Protein AF-A0A9P6RLN7-F1 (afdb_monomer_lite)

pLDDT: mean 78.45, std 14.4, range [39.34, 96.25]

Secondary structure (DSSP, 8-state):
-------HHHHHHHHHHHH-TTHHHHHHHHHHHHTPPPPPPHHHHHHHHHT----------TTS--HHHHHHHHHHHHHHHHTT-HHHHHHHHHHHHHHHHHHHHHHSPPP---TT-PPPPTTHHHHHHHHHHHHHHHHHHHHHTS--BTTTB-------PPP---------HHHHHHHHHHHHHHHHHHS------------

Foldseek 3Di:
DDPPDDDPVRVVVVVVCVVPVCVVVVVVVVCVVPPDDAAQDPVNVVVCVVPVPDPDDPPDPLVDDPLVVVLVVLVVVLVVCCVPPVPVSVVSVVVNVLSVVLVVVVPDPDDPDDPPDDDDRSCVVVSVVVVVVVVVVVVVVVVVPDQDDPRHDDDDDDPPPPDPPPPDPPDDPVNVVVVVVVVVVVVVVPPDPPPDDDDDDDD

InterPro domains:
  IPR003768 Segregation and condensation protein A [PTHR33969] (58-200)
  IPR021853 Protein of unknown function DUF3460 [PF11943] (4-60)

Sequence (203 aa):
MSRHYQSEITQFIHQLKQQQPALEEAQRRGRMLLWDKSPLNLDERARQQTSRIQQKPYNFNVLDIPMTAVTRQYLEYVEQIRNHNLELAAEYLLMAAMLIEIKARMLLPVKKAAPDAEAEDPRAELVRRLLEYEQMKLTALKLDQLPQLGRDFLRANIYIAPCLAPRWPEVSMEDLRTAWAELMKRAKLVEHHRITRAELSHP

Organism: NCBI:txid64522

Structure (mmCIF, N/CA/C/O backbone):
data_AF-A0A9P6RLN7-F1
#
_entry.id   AF-A0A9P6RLN7-F1
#
loop_
_atom_site.group_PDB
_atom_site.id
_atom_site.type_symbol
_atom_site.label_atom_id
_atom_site.label_alt_id
_atom_site.label_comp_id
_atom_site.label_asym_id
_atom_site.label_entity_id
_atom_site.label_seq_id
_atom_site.pdbx_PDB_ins_code
_atom_site.Cartn_x
_atom_site.Cartn_y
_atom_site.Cartn_z
_atom_site.occupancy
_atom_site.B_iso_or_equiv
_atom_site.auth_seq_id
_atom_site.auth_comp_id
_atom_site.auth_asym_id
_atom_site.auth_atom_id
_atom_site.pdbx_PDB_model_num
ATOM 1 N N . MET A 1 1 ? 38.067 28.499 -20.944 1.00 39.34 1 MET A N 1
ATOM 2 C CA . MET A 1 1 ? 38.356 27.137 -20.439 1.00 39.34 1 MET A CA 1
ATOM 3 C C . MET A 1 1 ? 37.358 26.826 -19.331 1.00 39.34 1 MET A C 1
ATOM 5 O O . MET A 1 1 ? 37.498 27.368 -18.244 1.00 39.34 1 MET A O 1
ATOM 9 N N . SER A 1 2 ? 36.301 26.061 -19.621 1.00 42.25 2 SER A N 1
ATOM 10 C CA . SER A 1 2 ? 35.290 25.703 -18.615 1.00 42.25 2 SER A CA 1
ATOM 11 C C . SER A 1 2 ? 35.798 24.507 -17.813 1.00 42.25 2 SER A C 1
ATOM 13 O O . SER A 1 2 ? 36.108 23.469 -18.396 1.00 42.25 2 SER A O 1
ATOM 15 N N . ARG A 1 3 ? 35.962 24.661 -16.496 1.00 56.81 3 ARG A N 1
ATOM 16 C CA . ARG A 1 3 ? 36.351 23.551 -15.621 1.00 56.81 3 ARG A CA 1
ATOM 17 C C . ARG A 1 3 ? 35.138 22.639 -15.474 1.00 56.81 3 ARG A C 1
ATOM 19 O O . ARG A 1 3 ? 34.120 23.059 -14.934 1.00 56.81 3 ARG A O 1
ATOM 26 N N . HIS A 1 4 ? 35.241 21.411 -15.969 1.00 70.88 4 HIS A N 1
ATOM 27 C CA . HIS A 1 4 ? 34.245 20.378 -15.715 1.00 70.88 4 HIS A CA 1
ATOM 28 C C . HIS A 1 4 ? 34.161 20.140 -14.202 1.00 70.88 4 HIS A C 1
ATOM 30 O O . HIS A 1 4 ? 35.083 19.590 -13.606 1.00 70.88 4 HIS A O 1
ATOM 36 N N . TYR A 1 5 ? 33.082 20.604 -13.572 1.00 80.75 5 TYR A N 1
ATOM 37 C CA . TYR A 1 5 ? 32.808 20.306 -12.172 1.00 80.75 5 TYR A CA 1
ATOM 38 C C . TYR A 1 5 ? 32.412 18.830 -12.050 1.00 80.75 5 TYR A C 1
ATOM 40 O O . TYR A 1 5 ? 31.443 18.390 -12.669 1.00 80.75 5 TYR A O 1
ATOM 48 N N . GLN A 1 6 ? 33.160 18.071 -11.251 1.00 77.75 6 GLN A N 1
ATOM 49 C CA . GLN A 1 6 ? 32.760 16.751 -10.767 1.00 77.75 6 GLN A CA 1
ATOM 50 C C . GLN A 1 6 ? 32.538 16.844 -9.262 1.00 77.75 6 GLN A C 1
ATOM 52 O O . GLN A 1 6 ? 33.387 17.376 -8.549 1.00 77.75 6 GLN A O 1
ATOM 57 N N . SER A 1 7 ? 31.406 16.322 -8.786 1.00 88.31 7 SER A N 1
ATOM 58 C CA . SER A 1 7 ? 31.124 16.253 -7.353 1.00 88.31 7 SER A CA 1
ATOM 59 C C . SER A 1 7 ? 32.072 15.280 -6.649 1.00 88.31 7 SER A C 1
ATOM 61 O O . SER A 1 7 ? 32.520 14.295 -7.243 1.00 88.31 7 SER A O 1
ATOM 63 N N . GLU A 1 8 ? 32.322 15.518 -5.362 1.00 86.06 8 GLU A N 1
ATOM 64 C CA . GLU A 1 8 ? 33.151 14.649 -4.513 1.00 86.06 8 GLU A CA 1
ATOM 65 C C . GLU A 1 8 ? 32.638 13.203 -4.494 1.00 86.06 8 GLU A C 1
ATOM 67 O O . GLU A 1 8 ? 33.420 12.262 -4.573 1.00 86.06 8 GLU A O 1
ATOM 72 N N . ILE A 1 9 ? 31.314 13.014 -4.517 1.00 80.12 9 ILE A N 1
ATOM 73 C CA . ILE A 1 9 ? 30.674 11.691 -4.617 1.00 80.12 9 ILE A CA 1
ATOM 74 C C . ILE A 1 9 ? 31.072 10.984 -5.919 1.00 80.12 9 ILE A C 1
ATOM 76 O O . ILE A 1 9 ? 31.358 9.789 -5.925 1.00 80.12 9 ILE A O 1
ATOM 80 N N . THR A 1 10 ? 31.110 11.715 -7.034 1.00 84.38 10 THR A N 1
ATOM 81 C CA . THR A 1 10 ? 31.476 11.146 -8.338 1.00 84.38 10 THR A CA 1
ATOM 82 C C . THR A 1 10 ? 32.946 10.731 -8.347 1.00 84.38 10 THR A C 1
ATOM 84 O 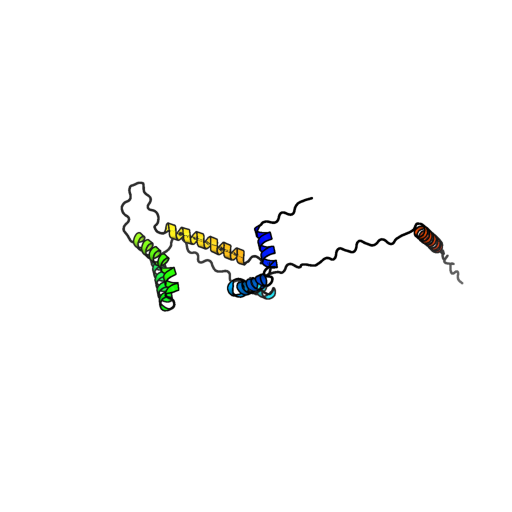O . THR A 1 10 ? 33.272 9.635 -8.800 1.00 84.38 10 THR A O 1
ATOM 87 N N . GLN A 1 11 ? 33.830 11.567 -7.792 1.00 87.19 11 GLN A N 1
ATOM 88 C CA . GLN A 1 11 ? 35.258 11.259 -7.661 1.00 87.19 11 GLN A CA 1
ATOM 89 C C . GLN A 1 11 ? 35.495 10.055 -6.742 1.00 87.19 11 GLN A C 1
ATOM 91 O O . GLN A 1 11 ? 36.243 9.149 -7.107 1.00 87.19 11 GLN A O 1
ATOM 96 N N . PHE A 1 12 ? 34.790 9.995 -5.611 1.00 91.12 12 PHE A N 1
ATOM 97 C CA . PHE A 1 12 ? 34.822 8.865 -4.688 1.00 91.12 12 PHE A CA 1
ATOM 98 C C . PHE A 1 12 ? 34.404 7.560 -5.373 1.00 91.12 12 PHE A C 1
ATOM 100 O O . PHE A 1 12 ? 35.119 6.567 -5.284 1.00 91.12 12 PHE A O 1
ATOM 107 N N . ILE A 1 13 ? 33.296 7.556 -6.125 1.00 84.06 13 ILE A N 1
ATOM 108 C CA . ILE A 1 13 ? 32.853 6.367 -6.869 1.00 84.06 13 ILE A CA 1
ATOM 109 C C . ILE A 1 13 ? 33.893 5.950 -7.917 1.00 84.06 13 ILE A C 1
ATOM 111 O O . ILE A 1 13 ? 34.146 4.757 -8.080 1.00 84.06 13 ILE A O 1
ATOM 115 N N . HIS A 1 14 ? 34.515 6.897 -8.624 1.00 86.69 14 HIS A N 1
ATOM 116 C CA . HIS A 1 14 ? 35.574 6.577 -9.584 1.00 86.69 14 HIS A CA 1
ATOM 117 C C . HIS A 1 14 ? 36.802 5.955 -8.910 1.00 86.69 14 HIS A C 1
ATOM 119 O O . HIS A 1 14 ? 37.307 4.943 -9.398 1.00 86.69 14 HIS A O 1
ATOM 125 N N . GLN A 1 15 ? 37.242 6.507 -7.778 1.00 91.06 15 GLN A N 1
ATOM 126 C CA . GLN A 1 15 ? 38.352 5.965 -6.995 1.00 91.06 15 GLN A CA 1
ATOM 127 C C . GLN A 1 15 ? 38.027 4.567 -6.448 1.00 91.06 15 GLN A C 1
ATOM 129 O O . GLN A 1 15 ? 38.841 3.651 -6.559 1.00 91.06 15 GLN A O 1
ATOM 134 N N . LEU A 1 16 ? 36.811 4.374 -5.932 1.00 88.50 16 LEU A N 1
ATOM 135 C CA . LEU A 1 16 ? 36.328 3.088 -5.431 1.00 88.50 16 LEU A CA 1
ATOM 136 C C . LEU A 1 16 ? 36.325 2.020 -6.538 1.00 88.50 16 LEU A C 1
ATOM 138 O O . LEU A 1 16 ? 36.763 0.895 -6.318 1.00 88.50 16 LEU A O 1
ATOM 142 N N . LYS A 1 17 ? 35.896 2.383 -7.755 1.00 83.12 17 LYS A N 1
ATOM 143 C CA . LYS A 1 17 ? 35.921 1.493 -8.928 1.00 83.12 17 LYS A CA 1
ATOM 144 C C . LYS A 1 17 ? 37.337 1.150 -9.394 1.00 83.12 17 LYS A C 1
ATOM 146 O O . LYS A 1 17 ? 37.552 0.041 -9.870 1.00 83.12 17 LYS A O 1
ATOM 151 N N . GLN A 1 18 ? 38.299 2.066 -9.252 1.00 88.88 18 GLN A N 1
ATOM 152 C CA . GLN A 1 18 ? 39.711 1.776 -9.537 1.00 88.88 18 GLN A CA 1
ATOM 153 C C . GLN A 1 18 ? 40.308 0.791 -8.527 1.00 88.88 18 GLN A C 1
ATOM 155 O O . GLN A 1 18 ? 41.075 -0.086 -8.911 1.00 88.88 18 GLN A O 1
ATOM 160 N N . GLN A 1 19 ? 39.945 0.917 -7.248 1.00 91.00 19 GLN A N 1
ATOM 161 C CA . GLN A 1 19 ? 40.413 0.020 -6.189 1.00 91.00 19 GLN A CA 1
ATOM 162 C C . GLN A 1 19 ? 39.720 -1.351 -6.222 1.00 91.00 19 GLN A C 1
ATOM 164 O O . GLN A 1 19 ? 40.340 -2.358 -5.887 1.00 91.00 19 GLN A O 1
ATOM 169 N N . GLN A 1 20 ? 38.448 -1.405 -6.629 1.00 89.00 20 GLN A N 1
ATOM 170 C CA . GLN A 1 20 ? 37.657 -2.634 -6.707 1.00 89.00 20 GLN A CA 1
ATOM 171 C C . GLN A 1 20 ? 36.952 -2.761 -8.067 1.00 89.00 20 GLN A C 1
ATOM 173 O O . GLN A 1 20 ? 35.758 -2.472 -8.182 1.00 89.00 20 GLN A O 1
ATOM 178 N N . PRO A 1 21 ? 37.648 -3.261 -9.103 1.00 84.00 21 PRO A N 1
ATOM 179 C CA . PRO A 1 21 ? 37.060 -3.409 -10.435 1.00 84.00 21 PRO A CA 1
ATOM 180 C C . PRO A 1 21 ? 35.897 -4.418 -10.472 1.00 84.00 21 PRO A C 1
ATOM 182 O O . PRO A 1 21 ? 34.972 -4.263 -11.264 1.00 84.00 21 PRO A O 1
ATOM 185 N N . ALA A 1 22 ? 35.885 -5.411 -9.572 1.00 89.00 22 ALA A N 1
ATOM 186 C CA . ALA A 1 22 ? 34.815 -6.411 -9.464 1.00 89.00 22 ALA A CA 1
ATOM 187 C C . ALA A 1 22 ? 33.560 -5.919 -8.707 1.00 89.00 22 ALA A C 1
ATOM 189 O O . ALA A 1 22 ? 32.549 -6.623 -8.661 1.00 89.00 22 ALA A O 1
ATOM 190 N N . LEU A 1 23 ? 33.596 -4.720 -8.109 1.00 86.06 23 LEU A N 1
ATOM 191 C CA . LEU A 1 23 ? 32.500 -4.194 -7.290 1.00 86.06 23 LEU A CA 1
ATOM 192 C C . LEU A 1 23 ? 31.210 -4.018 -8.096 1.00 86.06 23 LEU A C 1
ATOM 194 O O . LEU A 1 23 ? 30.132 -4.353 -7.614 1.00 86.06 23 LEU A O 1
ATOM 198 N N . GLU A 1 24 ? 31.306 -3.526 -9.333 1.00 81.00 24 GLU A N 1
ATOM 199 C CA . GLU A 1 24 ? 30.132 -3.352 -10.192 1.00 81.00 24 GLU A CA 1
ATOM 200 C C . GLU A 1 24 ? 29.467 -4.676 -10.555 1.00 81.00 24 GLU A C 1
ATOM 202 O O . GLU A 1 24 ? 28.243 -4.736 -10.656 1.00 81.00 24 GLU A O 1
ATOM 207 N N . GLU A 1 25 ? 30.253 -5.729 -10.778 1.00 81.62 25 GLU A N 1
ATOM 208 C CA . GLU A 1 25 ? 29.718 -7.054 -11.084 1.00 81.62 25 GLU A CA 1
ATOM 209 C C . GLU A 1 25 ? 29.040 -7.662 -9.860 1.00 81.62 25 GLU A C 1
ATOM 211 O O . GLU A 1 25 ? 27.946 -8.209 -9.980 1.00 81.62 25 GLU A O 1
ATOM 216 N N . ALA A 1 26 ? 29.638 -7.513 -8.674 1.00 82.75 26 ALA A N 1
ATOM 217 C CA . ALA A 1 26 ? 29.032 -7.942 -7.417 1.00 82.75 26 ALA A CA 1
ATOM 218 C C . ALA A 1 26 ? 27.733 -7.172 -7.120 1.00 82.75 26 ALA A C 1
ATOM 220 O O . ALA A 1 26 ? 26.721 -7.778 -6.768 1.00 82.75 26 ALA A O 1
ATOM 221 N N . GLN A 1 27 ? 27.724 -5.853 -7.341 1.00 78.19 27 GLN A N 1
ATOM 222 C CA . GLN A 1 27 ? 26.530 -5.017 -7.200 1.00 78.19 27 GLN A CA 1
ATOM 223 C C . GLN A 1 27 ? 25.453 -5.388 -8.222 1.00 78.19 27 GLN A C 1
ATOM 225 O O . GLN A 1 27 ? 24.286 -5.492 -7.854 1.00 78.19 27 GLN A O 1
ATOM 230 N N . ARG A 1 28 ? 25.823 -5.634 -9.486 1.00 75.31 28 ARG A N 1
ATOM 231 C CA . ARG A 1 28 ? 24.889 -6.105 -10.519 1.00 75.31 28 ARG A CA 1
ATOM 232 C C . ARG A 1 28 ? 24.311 -7.472 -10.175 1.00 75.31 28 ARG A C 1
ATOM 234 O O . ARG A 1 28 ? 23.101 -7.627 -10.245 1.00 75.31 28 ARG A O 1
ATOM 241 N N . ARG A 1 29 ? 25.129 -8.438 -9.743 1.00 78.69 29 ARG A N 1
ATOM 242 C CA . ARG A 1 29 ? 24.644 -9.761 -9.309 1.00 78.69 29 ARG A CA 1
ATOM 243 C C . ARG A 1 29 ? 23.695 -9.653 -8.117 1.00 78.69 29 ARG A C 1
ATOM 245 O O . ARG A 1 29 ? 22.629 -10.254 -8.147 1.00 78.69 29 ARG A O 1
ATOM 252 N N . GLY A 1 30 ? 24.046 -8.860 -7.103 1.00 79.00 30 GLY A N 1
ATOM 253 C CA . GLY A 1 30 ? 23.192 -8.649 -5.930 1.00 79.00 30 GLY A CA 1
ATOM 254 C C . GLY A 1 30 ? 21.866 -7.970 -6.278 1.00 79.00 30 GLY A C 1
ATOM 255 O O . GLY A 1 30 ? 20.808 -8.403 -5.827 1.00 79.00 30 GLY A O 1
ATOM 256 N N . ARG A 1 31 ? 21.901 -6.948 -7.141 1.00 79.00 31 ARG A N 1
ATOM 257 C CA . ARG A 1 31 ? 20.689 -6.288 -7.640 1.00 79.00 31 ARG A CA 1
ATOM 258 C C . ARG A 1 31 ? 19.830 -7.220 -8.489 1.00 79.00 31 ARG A C 1
ATOM 260 O O . ARG A 1 31 ? 18.620 -7.219 -8.316 1.00 79.00 31 ARG A O 1
ATOM 267 N N . MET A 1 32 ? 20.428 -8.059 -9.327 1.00 75.44 32 MET A N 1
ATOM 268 C CA . MET A 1 32 ? 19.711 -9.014 -10.177 1.00 75.44 32 MET A CA 1
ATOM 269 C C . MET A 1 32 ? 18.955 -10.094 -9.390 1.00 75.44 32 MET A C 1
ATOM 271 O O . MET A 1 32 ? 17.973 -10.629 -9.890 1.00 75.44 32 MET A O 1
ATOM 275 N N . LEU A 1 33 ? 19.373 -10.393 -8.156 1.00 74.44 33 LEU A N 1
ATOM 276 C CA . LEU A 1 33 ? 18.698 -11.365 -7.290 1.00 74.44 33 LEU A CA 1
ATOM 277 C C . LEU A 1 33 ? 17.397 -10.844 -6.656 1.00 74.44 33 LEU A C 1
ATOM 279 O O . LEU A 1 33 ? 16.490 -11.636 -6.420 1.00 74.44 33 LEU A O 1
ATOM 283 N N . LEU A 1 34 ? 17.312 -9.546 -6.340 1.00 59.56 34 LEU A N 1
ATOM 284 C CA . LEU A 1 34 ? 16.232 -8.994 -5.501 1.00 59.56 34 LEU A CA 1
ATOM 285 C C . LEU A 1 34 ? 15.540 -7.747 -6.078 1.00 59.56 34 LEU A C 1
ATOM 287 O O . LEU A 1 34 ? 14.413 -7.454 -5.691 1.00 59.56 34 LEU A O 1
ATOM 291 N N . TRP A 1 35 ? 16.193 -6.999 -6.970 1.00 58.00 35 TRP A N 1
ATOM 292 C CA . TRP A 1 35 ? 15.796 -5.630 -7.331 1.00 58.00 35 TRP A CA 1
ATOM 293 C C . TRP A 1 35 ? 15.646 -5.385 -8.836 1.00 58.00 35 TRP A C 1
ATOM 295 O O . TRP A 1 35 ? 14.760 -4.632 -9.239 1.00 58.00 35 TRP A O 1
ATOM 305 N N . ASP A 1 36 ? 16.474 -6.000 -9.681 1.00 68.38 36 ASP A N 1
ATOM 306 C CA . ASP A 1 36 ? 16.363 -5.839 -11.129 1.00 68.38 36 ASP A CA 1
ATOM 307 C C . ASP A 1 36 ? 15.364 -6.862 -11.690 1.00 68.38 36 ASP A C 1
ATOM 309 O O . ASP A 1 36 ? 15.541 -8.074 -11.576 1.00 68.38 36 ASP A O 1
ATOM 313 N N . LYS A 1 37 ? 14.299 -6.366 -12.324 1.00 63.62 37 LYS A N 1
ATOM 314 C CA . LYS A 1 37 ? 13.374 -7.201 -13.099 1.00 63.62 37 LYS A CA 1
ATOM 315 C C . LYS A 1 37 ? 14.089 -7.662 -14.373 1.00 63.62 37 LYS A C 1
ATOM 317 O O . LYS A 1 37 ? 14.758 -6.851 -15.016 1.00 63.62 37 LYS A O 1
ATOM 322 N N . SER A 1 38 ? 13.945 -8.935 -14.749 1.00 63.19 38 SER A N 1
ATOM 323 C CA . SER A 1 38 ? 14.510 -9.458 -16.000 1.00 63.19 38 SER A CA 1
ATOM 324 C C . SER A 1 38 ? 14.078 -8.591 -17.194 1.00 63.19 38 SER A C 1
ATOM 326 O O . SER A 1 38 ? 12.930 -8.135 -17.217 1.00 63.19 38 SER A O 1
ATOM 328 N N . PRO A 1 39 ? 14.976 -8.323 -18.160 1.00 62.59 39 PRO A N 1
ATOM 329 C CA . PRO A 1 39 ? 14.651 -7.489 -19.308 1.00 62.59 39 PRO A CA 1
ATOM 330 C C . PRO A 1 39 ? 13.487 -8.111 -20.081 1.00 62.59 39 PRO A C 1
ATOM 332 O O . PRO A 1 39 ? 13.528 -9.286 -20.440 1.00 62.59 39 PRO A O 1
ATOM 335 N N . LEU A 1 40 ? 12.442 -7.318 -20.301 1.00 60.50 40 LEU A N 1
ATOM 336 C CA . LEU A 1 40 ? 11.254 -7.734 -21.036 1.00 60.50 40 LEU A CA 1
ATOM 337 C C . LEU A 1 40 ? 11.568 -7.725 -22.530 1.00 60.50 40 LEU A C 1
ATOM 339 O O . LEU A 1 40 ? 11.978 -6.695 -23.071 1.00 60.50 40 LEU A O 1
ATOM 343 N N . ASN A 1 41 ? 11.352 -8.851 -23.213 1.00 68.81 41 ASN A N 1
ATOM 344 C CA . ASN A 1 41 ? 11.429 -8.871 -24.673 1.00 68.81 41 ASN A CA 1
ATOM 345 C C . ASN A 1 41 ? 10.375 -7.916 -25.263 1.00 68.81 41 ASN A C 1
ATOM 347 O O . ASN A 1 41 ? 9.282 -7.778 -24.704 1.00 68.81 41 ASN A O 1
ATOM 351 N N . LEU A 1 42 ? 10.664 -7.274 -26.405 1.00 64.81 42 LEU A N 1
ATOM 352 C CA . LEU A 1 42 ? 9.709 -6.349 -27.045 1.00 64.81 42 LEU A CA 1
ATOM 353 C C . LEU A 1 42 ? 8.343 -7.026 -27.283 1.00 64.81 42 LEU A C 1
ATOM 355 O O . LEU A 1 42 ? 7.301 -6.417 -27.034 1.00 64.81 42 LEU A O 1
ATOM 359 N N . ASP A 1 43 ? 8.359 -8.305 -27.667 1.00 69.31 43 ASP A N 1
ATOM 360 C CA . ASP A 1 43 ? 7.160 -9.124 -27.875 1.00 69.31 43 ASP A CA 1
ATOM 361 C C . ASP A 1 43 ? 6.398 -9.421 -26.573 1.00 69.31 43 ASP A C 1
ATOM 363 O O . ASP A 1 43 ? 5.166 -9.415 -26.544 1.00 69.31 43 ASP A O 1
ATOM 367 N N . GLU A 1 44 ? 7.107 -9.656 -25.466 1.00 67.25 44 GLU A N 1
ATOM 368 C CA . GLU A 1 44 ? 6.497 -9.892 -24.152 1.00 67.25 44 GLU A CA 1
ATOM 369 C C . GLU A 1 44 ? 5.851 -8.622 -23.605 1.00 67.25 44 GLU A C 1
ATOM 371 O O . GLU A 1 44 ? 4.757 -8.673 -23.042 1.00 67.25 44 GLU A O 1
ATOM 376 N N . ARG A 1 45 ? 6.480 -7.464 -23.834 1.00 66.25 45 ARG A N 1
ATOM 377 C CA . ARG A 1 45 ? 5.924 -6.161 -23.467 1.00 66.25 45 ARG A CA 1
ATOM 378 C C . ARG A 1 45 ? 4.627 -5.873 -24.216 1.00 66.25 45 ARG A C 1
ATOM 380 O O . ARG A 1 45 ? 3.664 -5.424 -23.594 1.00 66.25 45 ARG A O 1
ATOM 387 N N . ALA A 1 46 ? 4.586 -6.161 -25.519 1.00 66.94 46 ALA A N 1
ATOM 388 C CA . ALA A 1 46 ? 3.367 -6.033 -26.311 1.00 66.94 46 ALA A CA 1
ATOM 389 C C . ALA A 1 46 ? 2.259 -6.920 -25.726 1.00 66.94 46 ALA A C 1
ATOM 391 O O . ALA A 1 46 ? 1.185 -6.423 -25.400 1.00 66.94 46 ALA A O 1
ATOM 392 N N . ARG A 1 47 ? 2.555 -8.199 -25.454 1.00 68.69 47 ARG A N 1
ATOM 393 C CA . ARG A 1 47 ? 1.606 -9.136 -24.829 1.00 68.69 47 ARG A CA 1
ATOM 394 C C . ARG A 1 47 ? 1.122 -8.668 -23.458 1.00 68.69 47 ARG A C 1
ATOM 396 O O . ARG A 1 47 ? -0.067 -8.794 -23.179 1.00 68.69 47 ARG A O 1
ATOM 403 N N . GLN A 1 48 ? 1.993 -8.112 -22.617 1.00 67.00 48 GLN A N 1
ATOM 404 C CA . GLN A 1 48 ? 1.616 -7.569 -21.307 1.00 67.00 48 GLN A CA 1
ATOM 405 C C . GLN A 1 48 ? 0.739 -6.322 -21.418 1.00 67.00 48 GLN A C 1
ATOM 407 O O . GLN A 1 48 ? -0.217 -6.186 -20.658 1.00 67.00 48 GLN A O 1
ATOM 412 N N . GLN A 1 49 ? 1.028 -5.427 -22.367 1.00 65.62 49 GLN A N 1
ATOM 413 C CA . GLN A 1 49 ? 0.188 -4.260 -22.635 1.00 65.62 49 GLN A CA 1
ATOM 414 C C . GLN A 1 49 ? -1.190 -4.674 -23.158 1.00 65.62 49 GLN A C 1
ATOM 416 O O . GLN A 1 49 ? -2.195 -4.150 -22.682 1.00 65.62 49 GLN A O 1
ATOM 421 N N . THR A 1 50 ? -1.251 -5.643 -24.076 1.00 62.75 50 THR A N 1
ATOM 422 C CA . THR A 1 50 ? -2.512 -6.156 -24.632 1.00 62.75 50 THR A CA 1
ATOM 423 C C . THR A 1 50 ? -3.307 -6.974 -23.611 1.00 62.75 50 THR A C 1
ATOM 425 O O . THR A 1 50 ? -4.531 -6.906 -23.594 1.00 62.75 50 THR A O 1
ATOM 428 N N . SER A 1 51 ? -2.630 -7.704 -22.720 1.00 65.56 51 SER A N 1
ATOM 429 C CA . SER A 1 51 ? -3.259 -8.522 -21.667 1.00 65.56 51 SER A CA 1
ATOM 430 C C . SER A 1 51 ? -3.563 -7.735 -20.394 1.00 65.56 51 SER A C 1
ATOM 432 O O . SER A 1 51 ? -3.958 -8.318 -19.383 1.00 65.56 51 SER A O 1
ATOM 434 N N . ARG A 1 52 ? -3.349 -6.414 -20.395 1.00 65.19 52 ARG A N 1
ATOM 435 C CA . ARG A 1 52 ? -3.551 -5.591 -19.210 1.00 65.19 52 ARG A CA 1
ATOM 436 C C . ARG A 1 52 ? -5.041 -5.472 -18.916 1.00 65.19 52 ARG A C 1
ATOM 438 O O . ARG A 1 52 ? -5.734 -4.617 -19.459 1.00 65.19 52 ARG A O 1
ATOM 445 N N . ILE A 1 53 ? -5.526 -6.333 -18.028 1.00 61.00 53 ILE A N 1
ATOM 446 C CA . ILE A 1 53 ? -6.901 -6.282 -17.540 1.00 61.00 53 ILE A CA 1
ATOM 447 C C . ILE A 1 53 ? -7.092 -4.941 -16.834 1.00 61.00 53 ILE A C 1
ATOM 449 O O . ILE A 1 53 ? -6.380 -4.606 -15.883 1.00 61.00 53 ILE A O 1
ATOM 453 N N . GLN A 1 54 ? -8.057 -4.163 -17.318 1.00 58.88 54 GLN A N 1
ATOM 454 C CA . GLN A 1 54 ? -8.484 -2.938 -16.666 1.00 58.88 54 GLN A CA 1
ATOM 455 C C . GLN A 1 54 ? -9.082 -3.341 -15.316 1.00 58.88 54 GLN A C 1
ATOM 457 O O . GLN A 1 54 ? -10.134 -3.981 -15.262 1.00 58.88 54 GLN A O 1
ATOM 462 N N . GLN A 1 55 ? -8.369 -3.054 -14.224 1.00 58.31 55 GLN A N 1
ATOM 463 C CA . GLN A 1 55 ? -8.893 -3.311 -12.887 1.00 58.31 55 GLN A CA 1
ATOM 464 C C . GLN A 1 55 ? -10.175 -2.495 -12.748 1.00 58.31 55 GLN A C 1
ATOM 466 O O . GLN A 1 55 ? -10.130 -1.266 -12.799 1.00 58.31 55 GLN A O 1
ATOM 471 N N . LYS A 1 56 ? -11.321 -3.177 -12.639 1.00 46.97 56 LYS A N 1
ATOM 472 C CA . LYS A 1 56 ? -12.587 -2.509 -12.343 1.00 46.97 56 LYS A CA 1
ATOM 473 C C . LYS A 1 56 ? -12.403 -1.789 -11.006 1.00 46.97 56 LYS A C 1
ATOM 475 O O . LYS A 1 56 ? -12.115 -2.472 -10.020 1.00 46.97 56 LYS A O 1
ATOM 480 N N . PRO A 1 57 ? -12.527 -0.453 -10.957 1.00 52.00 57 PRO A N 1
ATOM 481 C CA . PRO A 1 57 ? -12.499 0.239 -9.685 1.00 52.00 57 PRO A CA 1
ATOM 482 C C . PRO A 1 57 ? -13.678 -0.281 -8.865 1.00 52.00 57 PRO A C 1
ATOM 484 O O . PRO A 1 57 ? -14.823 -0.277 -9.322 1.00 52.00 57 PRO A O 1
ATOM 487 N N . TYR A 1 58 ? -13.397 -0.782 -7.667 1.00 53.31 58 TYR A N 1
ATOM 488 C CA . TYR A 1 58 ? -14.449 -0.937 -6.679 1.00 53.31 58 TYR A CA 1
ATOM 489 C C . TYR A 1 58 ? -14.852 0.481 -6.279 1.00 53.31 58 TYR A C 1
ATOM 491 O O . TYR A 1 58 ? -14.045 1.202 -5.700 1.00 53.31 58 TYR A O 1
ATOM 499 N N . ASN A 1 59 ? -16.071 0.894 -6.635 1.00 47.47 59 ASN A N 1
ATOM 500 C CA . ASN A 1 59 ? -16.653 2.164 -6.202 1.00 47.47 59 ASN A CA 1
ATOM 501 C C . ASN A 1 59 ? -16.938 2.084 -4.697 1.00 47.47 59 ASN A C 1
ATOM 503 O O . ASN A 1 59 ? -18.068 1.862 -4.271 1.00 47.47 59 ASN A O 1
ATOM 507 N N . PHE A 1 60 ? -15.888 2.184 -3.893 1.00 58.28 60 PHE A N 1
ATOM 508 C CA . PHE A 1 60 ? -15.971 2.256 -2.449 1.00 58.28 60 PHE A CA 1
ATOM 509 C C . PHE A 1 60 ? -15.938 3.731 -2.065 1.00 58.28 60 PHE A C 1
ATOM 511 O O . PHE A 1 60 ? -14.949 4.418 -2.315 1.00 58.28 60 PHE A O 1
ATOM 518 N N . ASN A 1 61 ? -17.030 4.241 -1.497 1.00 68.69 61 ASN A N 1
ATOM 519 C CA . ASN A 1 61 ? -17.005 5.579 -0.929 1.00 68.69 61 ASN A CA 1
ATOM 520 C C . ASN A 1 61 ? -16.192 5.520 0.369 1.00 68.69 61 ASN A C 1
ATOM 522 O O . ASN A 1 61 ? -16.678 5.022 1.380 1.00 68.69 61 ASN A O 1
ATOM 526 N N . VAL A 1 62 ? -14.958 6.026 0.342 1.00 69.31 62 VAL A N 1
ATOM 527 C CA . VAL A 1 62 ? -14.070 6.043 1.519 1.00 69.31 62 VAL A CA 1
ATOM 528 C C . VAL A 1 62 ? -14.678 6.870 2.668 1.00 69.31 62 VAL A C 1
ATOM 530 O O . VAL A 1 62 ? -14.296 6.685 3.815 1.00 69.31 62 VAL A O 1
ATOM 533 N N . LEU A 1 63 ? -15.674 7.726 2.406 1.00 69.00 63 LEU A N 1
ATOM 534 C CA . LEU A 1 63 ? -16.412 8.466 3.441 1.00 69.00 63 LEU A CA 1
ATOM 535 C C . LEU A 1 63 ? -17.478 7.615 4.161 1.00 69.00 63 LEU A C 1
ATOM 537 O O . LEU A 1 63 ? -17.949 7.996 5.233 1.00 69.00 63 LEU A O 1
ATOM 541 N N . ASP A 1 64 ? -17.846 6.456 3.606 1.00 81.69 64 ASP A N 1
ATOM 542 C CA . ASP A 1 64 ? -18.874 5.566 4.153 1.00 81.69 64 ASP A CA 1
ATOM 543 C C . ASP A 1 64 ? -18.346 4.140 4.355 1.00 81.69 64 ASP A C 1
ATOM 545 O O . ASP A 1 64 ? -18.806 3.159 3.770 1.00 81.69 64 ASP A O 1
ATOM 549 N N . ILE A 1 65 ? -17.304 4.030 5.181 1.00 84.19 65 ILE A N 1
ATOM 550 C CA . ILE A 1 65 ? -16.689 2.744 5.518 1.00 84.19 65 ILE A CA 1
ATOM 551 C C . ILE A 1 65 ? -17.581 2.005 6.530 1.00 84.19 65 ILE A C 1
ATOM 553 O O . ILE A 1 65 ? -17.743 2.504 7.654 1.00 84.19 65 ILE A O 1
ATOM 557 N N . PRO A 1 66 ? -18.094 0.795 6.215 1.00 90.19 66 PRO A N 1
ATOM 558 C CA . PRO A 1 66 ? -18.826 -0.027 7.170 1.00 90.19 66 PRO A CA 1
ATOM 559 C C . PRO A 1 66 ? -17.844 -0.666 8.160 1.00 90.19 66 PRO A C 1
ATOM 561 O O . PRO A 1 66 ? -17.461 -1.832 8.027 1.00 90.19 66 PRO A O 1
ATOM 564 N N . MET A 1 67 ? -17.433 0.100 9.175 1.00 90.19 67 MET A N 1
ATOM 565 C CA . MET A 1 67 ? -16.375 -0.289 10.118 1.00 90.19 67 MET A CA 1
ATOM 566 C C . MET A 1 67 ? -16.627 -1.645 10.775 1.00 90.19 67 MET A C 1
ATOM 568 O O . MET A 1 67 ? -15.718 -2.457 10.882 1.00 90.19 67 MET A O 1
ATOM 572 N N . THR A 1 68 ? -17.871 -1.966 11.133 1.00 92.38 68 THR A N 1
ATOM 573 C CA . THR A 1 68 ? -18.207 -3.279 11.704 1.00 92.38 68 THR A CA 1
ATOM 574 C C . THR A 1 68 ? -17.846 -4.442 10.777 1.00 92.38 68 THR A C 1
ATOM 576 O O . THR A 1 68 ? -17.322 -5.453 11.250 1.00 92.38 68 THR A O 1
ATOM 579 N N . ALA A 1 69 ? -18.113 -4.308 9.475 1.00 92.00 69 ALA A N 1
ATOM 580 C CA . ALA A 1 69 ? -17.823 -5.343 8.488 1.00 92.00 69 ALA A CA 1
ATOM 581 C C . ALA A 1 69 ? -16.324 -5.413 8.172 1.00 92.00 69 ALA A C 1
ATOM 583 O O . ALA A 1 69 ? -15.759 -6.507 8.172 1.00 92.00 69 ALA A O 1
ATOM 584 N N . VAL A 1 70 ? -15.683 -4.257 7.973 1.00 91.88 70 VAL A N 1
ATOM 585 C CA . VAL A 1 70 ? -14.252 -4.159 7.645 1.00 91.88 70 VAL A CA 1
ATOM 586 C C . VAL A 1 70 ? -13.386 -4.660 8.796 1.00 91.88 70 VAL A C 1
ATOM 588 O O . VAL A 1 70 ? -12.516 -5.496 8.574 1.00 91.88 70 VAL A O 1
ATOM 591 N N . THR A 1 71 ? -13.655 -4.238 10.037 1.00 94.56 71 THR A N 1
ATOM 592 C CA . THR A 1 71 ? -12.910 -4.712 11.213 1.00 94.56 71 THR A CA 1
ATOM 593 C C . THR A 1 71 ? -13.032 -6.227 11.365 1.00 94.56 71 THR A C 1
ATOM 595 O O . THR A 1 71 ? -12.045 -6.888 11.669 1.00 94.56 71 THR A O 1
ATOM 598 N N . ARG A 1 72 ? -14.215 -6.807 11.112 1.00 95.12 72 ARG A N 1
ATOM 599 C CA . ARG A 1 72 ? -14.398 -8.265 11.162 1.00 95.12 72 ARG A CA 1
ATOM 600 C C . ARG A 1 72 ? -13.571 -8.983 10.092 1.00 95.12 72 ARG A C 1
ATOM 602 O O . ARG A 1 72 ? -12.820 -9.885 10.441 1.00 95.12 72 ARG A O 1
ATOM 609 N N . GLN A 1 73 ? -13.674 -8.563 8.829 1.00 94.50 73 GLN A N 1
ATOM 610 C CA . GLN A 1 73 ? -12.898 -9.160 7.732 1.00 94.50 73 GLN A CA 1
ATOM 611 C C . GLN A 1 73 ? -11.390 -9.045 7.972 1.00 94.50 73 GLN A C 1
ATOM 613 O O . GLN A 1 73 ? -10.648 -9.990 7.723 1.00 94.50 73 GLN A O 1
ATOM 618 N N . TYR A 1 74 ? -10.939 -7.901 8.490 1.00 95.44 74 TYR A N 1
ATOM 619 C CA . TYR A 1 74 ? -9.533 -7.690 8.804 1.00 95.44 74 TYR A CA 1
ATOM 620 C C . TYR A 1 74 ? -9.048 -8.655 9.890 1.00 95.44 74 TYR A C 1
ATOM 622 O O . TYR A 1 74 ? -8.015 -9.293 9.723 1.00 95.44 74 TYR A O 1
ATOM 630 N N . LEU A 1 75 ? -9.804 -8.812 10.982 1.00 95.25 75 LEU A N 1
ATOM 631 C CA . LEU A 1 75 ? -9.448 -9.750 12.048 1.00 95.25 75 LEU A CA 1
ATOM 632 C C . LEU A 1 75 ? -9.456 -11.205 11.563 1.00 95.25 75 LEU A C 1
ATOM 634 O O . LEU A 1 75 ? -8.527 -11.939 11.876 1.00 95.25 75 LEU A O 1
ATOM 638 N N . GLU A 1 76 ? -10.440 -11.608 10.753 1.00 95.75 76 GLU A N 1
ATOM 639 C CA . GLU A 1 76 ? -10.466 -12.940 10.129 1.00 95.75 76 GLU A CA 1
ATOM 640 C C . GLU A 1 76 ? -9.199 -13.198 9.294 1.00 95.75 76 GLU A C 1
ATOM 642 O O . GLU A 1 76 ? -8.602 -14.270 9.384 1.00 95.75 76 GLU A O 1
ATOM 647 N N . TYR A 1 77 ? -8.741 -12.201 8.534 1.00 93.75 77 TYR A N 1
ATOM 648 C CA . TYR A 1 77 ? -7.503 -12.289 7.761 1.00 93.75 77 TYR A CA 1
ATOM 649 C C . TYR A 1 77 ? -6.248 -12.383 8.646 1.00 93.75 77 TYR A C 1
ATOM 651 O O . TYR A 1 77 ? -5.375 -13.216 8.393 1.00 93.75 77 TYR A O 1
ATOM 659 N N . VAL A 1 78 ? -6.157 -11.586 9.718 1.00 93.69 78 VAL A N 1
ATOM 660 C CA . VAL A 1 78 ? -5.032 -11.668 10.670 1.00 93.69 78 VAL A CA 1
ATOM 661 C C . VAL A 1 78 ? -4.971 -13.046 11.331 1.00 93.69 78 VAL A C 1
ATOM 663 O O . VAL A 1 78 ? -3.887 -13.614 11.453 1.00 93.69 78 VAL A O 1
ATOM 666 N N . GLU A 1 79 ? -6.115 -13.621 11.703 1.00 93.31 79 GLU A N 1
ATOM 667 C CA . GLU A 1 79 ? -6.194 -14.972 12.270 1.00 93.31 79 GLU A CA 1
ATOM 668 C C . GLU A 1 79 ? -5.701 -16.042 11.280 1.00 93.31 79 GLU A C 1
ATOM 670 O O . GLU A 1 79 ? -4.955 -16.946 11.663 1.00 93.31 79 GLU A O 1
ATOM 675 N N . GLN A 1 80 ? -6.044 -15.917 9.993 1.00 92.62 80 GLN A N 1
ATOM 676 C CA . GLN A 1 80 ? -5.545 -16.814 8.943 1.00 92.62 80 GLN A CA 1
ATOM 677 C C . GLN A 1 80 ? -4.020 -16.745 8.797 1.00 92.62 80 GLN A C 1
ATOM 679 O O . GLN A 1 80 ? -3.368 -17.790 8.703 1.00 92.62 80 GLN A O 1
ATOM 684 N N . ILE A 1 81 ? -3.444 -15.536 8.806 1.00 91.75 81 ILE A N 1
ATOM 685 C CA . ILE A 1 81 ? -1.988 -15.356 8.745 1.00 91.75 81 ILE A CA 1
ATOM 686 C C . ILE A 1 81 ? -1.332 -15.920 9.999 1.00 91.75 81 ILE A C 1
ATOM 688 O O . ILE A 1 81 ? -0.351 -16.649 9.882 1.00 91.75 81 ILE A O 1
ATOM 692 N N . ARG A 1 82 ? -1.873 -15.634 11.188 1.00 90.19 82 ARG A N 1
ATOM 693 C CA . ARG A 1 82 ? -1.290 -16.068 12.466 1.00 90.19 82 ARG A CA 1
ATOM 694 C C . ARG A 1 82 ? -1.096 -17.583 12.532 1.00 90.19 82 ARG A C 1
ATOM 696 O O . ARG A 1 82 ? -0.112 -18.038 13.104 1.00 90.19 82 ARG A O 1
ATOM 703 N N . ASN A 1 83 ? -1.993 -18.351 11.914 1.00 89.81 83 ASN A N 1
ATOM 704 C CA . ASN A 1 83 ? -1.904 -19.813 11.864 1.00 89.81 83 ASN A CA 1
ATOM 705 C C . ASN A 1 83 ? -0.716 -20.337 11.032 1.00 89.81 83 ASN A C 1
ATOM 707 O O . ASN A 1 83 ? -0.341 -21.495 11.190 1.00 89.81 83 ASN A O 1
ATOM 711 N N . HIS A 1 84 ? -0.123 -19.507 10.166 1.00 88.75 84 HIS A N 1
ATOM 712 C CA . HIS A 1 84 ? 0.964 -19.892 9.259 1.00 88.75 84 HIS A CA 1
ATOM 713 C C . HIS A 1 84 ? 2.261 -19.101 9.488 1.00 88.75 84 HIS A C 1
ATOM 715 O O . HIS A 1 84 ? 3.346 -19.636 9.277 1.00 88.75 84 HIS A O 1
ATOM 721 N N . ASN A 1 85 ? 2.169 -17.831 9.897 1.00 89.12 85 ASN A N 1
ATOM 722 C CA . ASN A 1 85 ? 3.305 -16.936 10.089 1.00 89.12 85 ASN A CA 1
ATOM 723 C C . ASN A 1 85 ? 3.012 -15.896 11.186 1.00 89.12 85 ASN A C 1
ATOM 725 O O . ASN A 1 85 ? 2.342 -14.886 10.960 1.00 89.12 85 ASN A O 1
ATOM 729 N N . LEU A 1 86 ? 3.534 -16.149 12.386 1.00 91.56 86 LEU A N 1
ATOM 730 C CA . LEU A 1 86 ? 3.308 -15.300 13.556 1.00 91.56 86 LEU A CA 1
ATOM 731 C C . LEU A 1 86 ? 4.070 -13.967 13.481 1.00 91.56 86 LEU A C 1
ATOM 733 O O . LEU A 1 86 ? 3.559 -12.956 13.957 1.00 91.56 86 LEU A O 1
ATOM 737 N N . GLU A 1 87 ? 5.246 -13.952 12.852 1.00 90.62 87 GLU A N 1
ATOM 738 C CA . GLU A 1 87 ? 6.041 -12.735 12.645 1.00 90.62 87 GLU A CA 1
ATOM 739 C C . GLU A 1 87 ? 5.308 -11.764 11.715 1.00 90.62 87 GLU A C 1
ATOM 741 O O . GLU A 1 87 ? 5.083 -10.613 12.080 1.00 90.62 87 GLU A O 1
ATOM 746 N N . LEU A 1 88 ? 4.810 -12.263 10.577 1.00 87.00 88 LEU A N 1
ATOM 747 C CA . LEU A 1 88 ? 3.989 -11.463 9.670 1.00 87.00 88 LEU A CA 1
ATOM 748 C C . LEU A 1 88 ? 2.710 -10.981 10.361 1.00 87.00 88 LEU A C 1
ATOM 750 O O . LEU A 1 88 ? 2.345 -9.824 10.214 1.00 87.00 88 LEU A O 1
ATOM 754 N N . ALA A 1 89 ? 2.036 -11.830 11.144 1.00 88.44 89 ALA A N 1
ATOM 755 C CA . ALA A 1 89 ? 0.823 -11.429 11.860 1.00 88.44 89 ALA A CA 1
ATOM 756 C C . ALA A 1 89 ? 1.060 -10.258 12.833 1.00 88.44 89 ALA A C 1
ATOM 758 O O . ALA A 1 89 ? 0.172 -9.419 12.997 1.00 88.44 89 ALA A O 1
ATOM 759 N N . ALA A 1 90 ? 2.247 -10.168 13.447 1.00 92.62 90 ALA A N 1
ATOM 760 C CA . ALA A 1 90 ? 2.591 -9.088 14.369 1.00 92.62 90 ALA A CA 1
ATOM 761 C C . ALA A 1 90 ? 2.572 -7.704 13.694 1.00 92.62 90 ALA A C 1
ATOM 763 O O . ALA A 1 90 ? 2.123 -6.735 14.311 1.00 92.62 90 ALA A O 1
ATOM 764 N N . GLU A 1 91 ? 2.953 -7.610 12.415 1.00 92.12 91 GLU A N 1
ATOM 765 C CA . GLU A 1 91 ? 2.905 -6.357 11.642 1.00 92.12 91 GLU A CA 1
ATOM 766 C C . GLU A 1 91 ? 1.472 -5.822 11.469 1.00 92.12 91 GLU A C 1
ATOM 768 O O . GLU A 1 91 ? 1.253 -4.616 11.338 1.00 92.12 91 GLU A O 1
ATOM 773 N N . TYR A 1 92 ? 0.469 -6.704 11.524 1.00 93.69 92 TYR A N 1
ATOM 774 C CA . TYR A 1 92 ? -0.936 -6.357 11.297 1.00 93.69 92 TYR A CA 1
ATOM 775 C C . TYR A 1 92 ? -1.672 -5.934 12.577 1.00 93.69 92 TYR A C 1
ATOM 777 O O . TYR A 1 92 ? -2.783 -5.396 12.487 1.00 93.69 92 TYR A O 1
ATOM 785 N N . LEU A 1 93 ? -1.076 -6.137 13.760 1.00 92.44 93 LEU A N 1
ATOM 786 C CA . LEU A 1 93 ? -1.726 -5.895 15.054 1.00 92.44 93 LEU A CA 1
ATOM 787 C C . LEU A 1 93 ? -2.024 -4.417 15.313 1.00 92.44 93 LEU A C 1
ATOM 789 O O . LEU A 1 93 ? -3.074 -4.100 15.869 1.00 92.44 93 LEU A O 1
ATOM 793 N N . LEU A 1 94 ? -1.146 -3.506 14.880 1.00 94.06 94 LEU A N 1
ATOM 794 C CA . LEU A 1 94 ? -1.358 -2.065 15.056 1.00 94.06 94 LEU A CA 1
ATOM 795 C C . LEU A 1 94 ? -2.652 -1.605 14.371 1.00 94.06 94 LEU A C 1
ATOM 797 O O . LEU A 1 94 ? -3.479 -0.911 14.959 1.00 94.06 94 LEU A O 1
ATOM 801 N N . MET A 1 95 ? -2.843 -2.033 13.125 1.00 94.88 95 MET A N 1
ATOM 802 C CA . MET A 1 95 ? -4.035 -1.718 12.345 1.00 94.88 95 MET A CA 1
ATOM 803 C C . MET A 1 95 ? -5.271 -2.431 12.914 1.00 94.88 95 MET A C 1
ATOM 805 O O . MET A 1 95 ? -6.334 -1.823 12.976 1.00 94.88 95 MET A O 1
ATOM 809 N N . ALA A 1 96 ? -5.140 -3.670 13.410 1.00 94.69 96 ALA A N 1
ATOM 810 C CA . ALA A 1 96 ? -6.231 -4.356 14.110 1.00 94.69 96 ALA A CA 1
ATOM 811 C C . ALA A 1 96 ? -6.709 -3.559 15.336 1.00 94.69 96 ALA A C 1
ATOM 813 O O . ALA A 1 96 ? -7.908 -3.321 15.485 1.00 94.69 96 ALA A O 1
ATOM 814 N N . ALA A 1 97 ? -5.776 -3.108 16.180 1.00 96.25 97 ALA A N 1
ATOM 815 C CA . ALA A 1 97 ? -6.078 -2.301 17.358 1.00 96.25 97 ALA A CA 1
ATOM 816 C C . ALA A 1 97 ? -6.783 -0.991 16.975 1.00 96.25 97 ALA A C 1
ATOM 818 O O . ALA A 1 97 ? -7.827 -0.672 17.543 1.00 96.25 97 ALA A O 1
ATOM 819 N N . MET A 1 98 ? -6.278 -0.292 15.954 1.00 95.00 98 MET A N 1
ATOM 820 C CA . MET A 1 98 ? -6.883 0.940 15.442 1.00 95.00 98 MET A CA 1
ATOM 821 C C . MET A 1 98 ? -8.311 0.708 14.912 1.00 95.00 98 MET A C 1
ATOM 823 O O . MET A 1 98 ? -9.230 1.449 15.245 1.00 95.00 98 MET A O 1
ATOM 827 N N . LEU A 1 99 ? -8.548 -0.354 14.134 1.00 95.62 99 LEU A N 1
ATOM 828 C CA . LEU A 1 99 ? -9.883 -0.680 13.613 1.00 95.62 99 LEU A CA 1
ATOM 829 C C . LEU A 1 99 ? -10.879 -1.060 14.721 1.00 95.62 99 LEU A C 1
ATOM 831 O O . LEU A 1 99 ? -12.071 -0.751 14.613 1.00 95.62 99 LEU A O 1
ATOM 835 N N . ILE A 1 100 ? -10.416 -1.743 15.773 1.00 95.38 100 ILE A N 1
ATOM 836 C CA . ILE A 1 100 ? -11.226 -2.064 16.957 1.00 95.38 100 ILE A CA 1
ATOM 837 C C . ILE A 1 100 ? -11.573 -0.785 17.722 1.00 95.38 100 ILE A C 1
ATOM 839 O O . ILE A 1 100 ? -12.729 -0.602 18.100 1.00 95.38 100 ILE A O 1
ATOM 843 N N . GLU A 1 101 ? -10.603 0.107 17.914 1.00 94.50 101 GLU A N 1
ATOM 844 C CA . GLU A 1 101 ? -10.794 1.386 18.594 1.00 94.50 101 GLU A CA 1
ATOM 845 C C . GLU A 1 101 ? -11.824 2.263 17.874 1.00 94.50 101 GLU A C 1
ATOM 847 O O . GLU A 1 101 ? -12.781 2.727 18.496 1.00 94.50 101 GLU A O 1
ATOM 852 N N . ILE A 1 102 ? -11.671 2.445 16.559 1.00 93.00 102 ILE A N 1
ATOM 853 C CA . ILE A 1 102 ? -12.605 3.226 15.741 1.00 93.00 102 ILE A CA 1
ATOM 854 C C . ILE A 1 102 ? -14.011 2.630 15.854 1.00 93.00 102 ILE A C 1
ATOM 856 O O . ILE A 1 102 ? -14.965 3.354 16.142 1.00 93.00 102 ILE A O 1
ATOM 860 N N . LYS A 1 103 ? -14.150 1.302 15.708 1.00 93.31 103 LYS A N 1
ATOM 861 C CA . LYS A 1 103 ? -15.440 0.617 15.875 1.00 93.31 103 LYS A CA 1
ATOM 862 C C . LYS A 1 103 ? -16.031 0.863 17.267 1.00 93.31 103 LYS A C 1
ATOM 864 O O . LYS A 1 103 ? -17.222 1.137 17.370 1.00 93.31 103 LYS A O 1
ATOM 869 N N . ALA A 1 104 ? -15.230 0.777 18.328 1.00 93.38 104 ALA A N 1
ATOM 870 C CA . ALA A 1 104 ? -15.696 1.014 19.691 1.00 93.38 104 ALA A CA 1
ATOM 871 C C . ALA A 1 104 ? -16.173 2.462 19.879 1.00 93.38 104 ALA A C 1
ATOM 873 O O . ALA A 1 104 ? -17.286 2.669 20.355 1.00 93.38 104 ALA A O 1
ATOM 874 N N . ARG A 1 105 ? -15.392 3.457 19.435 1.00 90.94 105 ARG A N 1
ATOM 875 C CA . A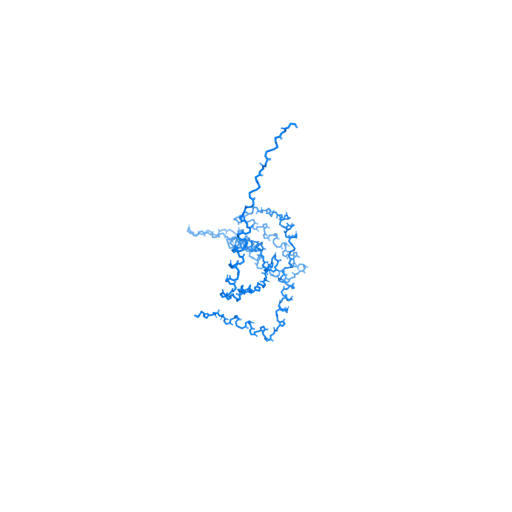RG A 1 105 ? -15.770 4.881 19.481 1.00 90.94 105 ARG A CA 1
ATOM 876 C C . ARG A 1 105 ? -17.073 5.158 18.731 1.00 90.94 105 ARG A C 1
ATOM 878 O O . ARG A 1 105 ? -17.896 5.911 19.233 1.00 90.94 105 ARG A O 1
ATOM 885 N N . MET A 1 106 ? -17.285 4.516 17.582 1.00 89.00 106 MET A N 1
ATOM 886 C CA . MET A 1 106 ? -18.521 4.649 16.801 1.00 89.00 106 MET A CA 1
ATOM 887 C C . MET A 1 106 ? -19.752 4.022 17.468 1.00 89.00 106 MET A C 1
ATOM 889 O O . MET A 1 106 ? -20.870 4.447 17.195 1.00 89.00 106 MET A O 1
ATOM 893 N N . LEU A 1 107 ? -19.569 2.995 18.303 1.00 88.94 107 LEU A N 1
ATOM 894 C CA . LEU A 1 107 ? -20.662 2.331 19.023 1.00 88.94 107 LEU A CA 1
ATOM 895 C C . LEU A 1 107 ? -20.986 3.004 20.362 1.00 88.94 107 LEU A C 1
ATOM 897 O O . LEU A 1 107 ? -22.049 2.754 20.932 1.00 88.94 107 LEU A O 1
ATOM 901 N N . LEU A 1 108 ? -20.073 3.822 20.889 1.00 86.75 108 LEU A N 1
ATOM 902 C CA . LEU A 1 108 ? -20.268 4.516 22.154 1.00 86.75 108 LEU A CA 1
ATOM 903 C C . LEU A 1 108 ? -21.246 5.691 21.989 1.00 86.75 108 LEU A C 1
ATOM 905 O O . LEU A 1 108 ? -21.195 6.408 20.989 1.00 86.75 108 LEU A O 1
ATOM 909 N N . PRO A 1 109 ? -22.121 5.937 22.981 1.00 78.06 109 PRO A N 1
ATOM 910 C CA . PRO A 1 109 ? -23.010 7.087 22.952 1.00 78.06 109 PRO A CA 1
ATOM 911 C C . PRO A 1 109 ? -22.199 8.386 22.940 1.00 78.06 109 PRO A C 1
ATOM 913 O O . PRO A 1 109 ? -21.306 8.592 23.768 1.00 78.06 109 PRO A O 1
ATOM 916 N N . VAL A 1 110 ? -22.532 9.273 22.001 1.00 68.56 110 VAL A N 1
ATOM 917 C CA . VAL A 1 110 ? -21.888 10.581 21.857 1.00 68.56 110 VAL A CA 1
ATOM 918 C C . VAL A 1 110 ? -22.152 11.383 23.130 1.00 68.56 110 VAL A C 1
ATOM 920 O O . VAL A 1 110 ? -23.300 11.682 23.471 1.00 68.56 110 VAL A O 1
ATOM 923 N N . LYS A 1 111 ? -21.091 11.713 23.875 1.00 64.88 111 LYS A N 1
ATOM 924 C CA . LYS A 1 111 ? -21.198 12.648 25.001 1.00 64.88 111 LYS A CA 1
ATOM 925 C C . LYS A 1 111 ? -21.731 13.963 24.436 1.00 64.88 111 LYS A C 1
ATOM 927 O O . LYS A 1 111 ? -21.181 14.443 23.451 1.00 64.88 111 LYS A O 1
ATOM 932 N N . LYS A 1 112 ? -22.790 14.526 25.032 1.00 56.41 112 LYS A N 1
ATOM 933 C CA . LYS A 1 112 ? -23.317 15.844 24.641 1.00 56.41 112 LYS A CA 1
ATOM 934 C C . LYS A 1 112 ? -22.156 16.840 24.660 1.00 56.41 112 LYS A C 1
ATOM 936 O O . LYS A 1 112 ? -21.654 17.170 25.733 1.00 56.41 112 LYS A O 1
ATOM 941 N N . ALA A 1 113 ? -21.686 17.222 23.478 1.00 58.66 113 ALA A N 1
ATOM 942 C CA . ALA A 1 113 ? -20.610 18.181 23.325 1.00 58.66 113 ALA A CA 1
ATOM 943 C C . ALA A 1 113 ? -21.101 19.568 23.766 1.00 58.66 113 ALA A C 1
ATOM 945 O O . ALA A 1 113 ? -22.306 19.836 23.775 1.00 58.66 113 ALA A O 1
ATOM 946 N N . ALA A 1 114 ? -20.171 20.441 24.156 1.00 62.03 114 ALA A N 1
ATOM 947 C CA . ALA A 1 114 ? -20.471 21.861 24.303 1.00 62.03 114 ALA A CA 1
ATOM 948 C C . ALA A 1 114 ? -21.041 22.402 22.969 1.00 62.03 114 ALA A C 1
ATOM 950 O O . ALA A 1 114 ? -20.648 21.887 21.921 1.00 62.03 114 ALA A O 1
ATOM 951 N N . PRO A 1 115 ? -21.940 23.406 22.987 1.00 61.72 115 PRO A N 1
ATOM 952 C CA . PRO A 1 115 ? -22.729 23.813 21.819 1.00 61.72 115 PRO A CA 1
ATOM 953 C C . PRO A 1 115 ? -21.936 24.136 20.537 1.00 61.72 115 PRO A C 1
ATOM 955 O O . PRO A 1 115 ? -22.515 24.048 19.462 1.00 61.72 115 PRO A O 1
ATOM 958 N N . ASP A 1 116 ? -20.637 24.441 20.644 1.00 61.34 116 ASP A N 1
ATOM 959 C CA . ASP A 1 116 ? -19.763 24.839 19.528 1.00 61.34 116 ASP A CA 1
ATOM 960 C C . ASP A 1 116 ? -18.666 23.812 19.164 1.00 61.34 116 ASP A C 1
ATOM 962 O O . ASP A 1 116 ? -17.770 24.121 18.380 1.00 61.34 116 ASP A O 1
ATOM 966 N N . ALA A 1 117 ? -18.678 22.596 19.724 1.00 62.34 117 ALA A N 1
ATOM 967 C CA . ALA A 1 117 ? -17.671 21.578 19.406 1.00 62.34 117 ALA A CA 1
ATOM 968 C C . ALA A 1 117 ? -18.216 20.531 18.420 1.00 62.34 117 ALA A C 1
ATOM 970 O O . ALA A 1 117 ? -18.947 19.618 18.812 1.00 62.34 117 ALA A O 1
ATOM 971 N N . GLU A 1 118 ? -17.821 20.629 17.147 1.00 61.50 118 GLU A N 1
ATOM 972 C CA . GLU A 1 118 ? -18.000 19.543 16.180 1.00 61.50 118 GLU A CA 1
ATOM 973 C C . GLU A 1 118 ? -17.147 18.339 16.602 1.00 61.50 118 GLU A C 1
ATOM 975 O O . GLU A 1 118 ? -15.928 18.432 16.753 1.00 61.50 118 GLU A O 1
ATOM 980 N N . ALA A 1 119 ? -17.794 17.196 16.833 1.00 69.75 119 ALA A N 1
ATOM 981 C CA . ALA A 1 119 ? -17.087 15.953 17.098 1.00 69.75 119 ALA A CA 1
ATOM 982 C C . ALA A 1 119 ? -16.451 15.448 15.796 1.00 69.75 119 ALA A C 1
ATOM 984 O O . ALA A 1 119 ? -17.156 15.172 14.826 1.00 69.75 119 ALA A O 1
ATOM 9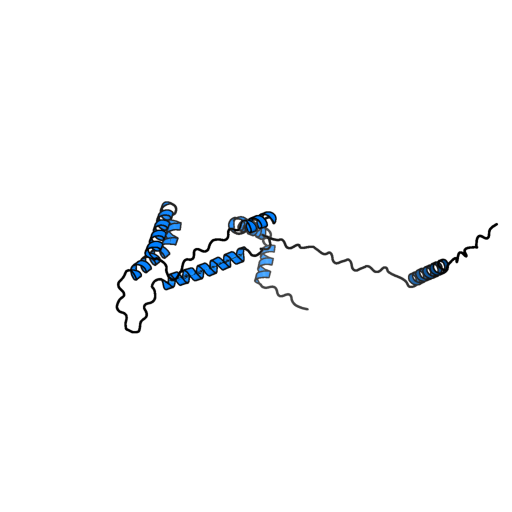85 N N . GLU A 1 120 ? -15.126 15.312 15.787 1.00 79.00 120 GLU A N 1
ATOM 986 C CA . GLU A 1 120 ? -14.392 14.740 14.659 1.00 79.00 120 GLU A CA 1
ATOM 987 C C . GLU A 1 120 ? -14.838 13.287 14.412 1.00 79.00 120 GLU A C 1
ATOM 989 O O . GLU A 1 120 ? -14.984 12.503 15.357 1.00 79.00 120 GLU A O 1
ATOM 994 N N . ASP A 1 121 ? -15.068 12.919 13.144 1.00 87.31 121 ASP A N 1
ATOM 995 C CA . ASP A 1 121 ? -15.387 11.535 12.780 1.00 87.31 121 ASP A CA 1
ATOM 996 C C . ASP A 1 121 ? -14.223 10.633 13.234 1.00 87.31 121 ASP A C 1
ATOM 998 O O . ASP A 1 121 ? -13.091 10.833 12.783 1.00 87.31 121 ASP A O 1
ATOM 1002 N N . PRO A 1 122 ? -14.455 9.609 14.079 1.00 89.50 122 PRO A N 1
ATOM 1003 C CA . PRO A 1 122 ? -13.397 8.713 14.545 1.00 89.50 122 PRO A CA 1
ATOM 1004 C C . PRO A 1 122 ? -12.662 7.986 13.405 1.00 89.50 122 PRO A C 1
ATOM 1006 O O . PRO A 1 122 ? -11.587 7.438 13.628 1.00 89.50 122 PRO A O 1
ATOM 1009 N N . ARG A 1 123 ? -13.217 7.963 12.187 1.00 90.19 123 ARG A N 1
ATOM 1010 C CA . ARG A 1 123 ? -12.605 7.368 10.990 1.00 90.19 123 ARG A CA 1
ATOM 1011 C C . ARG A 1 123 ? -11.660 8.315 10.243 1.00 90.19 123 ARG A C 1
ATOM 1013 O O . ARG A 1 123 ? -10.963 7.847 9.344 1.00 90.19 123 ARG A O 1
ATOM 1020 N N . ALA A 1 124 ? -11.628 9.610 10.566 1.00 89.94 124 ALA A N 1
ATOM 1021 C CA . ALA A 1 124 ? -10.970 10.639 9.754 1.00 89.94 124 ALA A CA 1
ATOM 1022 C C . ALA A 1 124 ? -9.496 10.326 9.446 1.00 89.94 124 ALA A C 1
ATOM 1024 O O . ALA A 1 124 ? -9.063 10.404 8.294 1.00 89.94 124 ALA A O 1
ATOM 1025 N N . GLU A 1 125 ? -8.735 9.889 10.451 1.00 90.38 125 GLU A N 1
ATOM 1026 C CA . GLU A 1 125 ? -7.327 9.532 10.269 1.00 90.38 125 GLU A CA 1
ATOM 1027 C C . GLU A 1 125 ? -7.147 8.323 9.337 1.00 90.38 125 GLU A C 1
ATOM 1029 O O . GLU A 1 125 ? -6.281 8.336 8.458 1.00 90.38 125 GLU A O 1
ATOM 1034 N N . LEU A 1 126 ? -7.987 7.293 9.481 1.00 91.25 126 LEU A N 1
ATOM 1035 C CA . LEU A 1 126 ? -7.956 6.115 8.615 1.00 91.25 126 LEU A CA 1
ATOM 1036 C C . LEU A 1 126 ? -8.254 6.501 7.162 1.00 91.25 126 LEU A C 1
ATOM 1038 O O . LEU A 1 126 ? -7.514 6.110 6.262 1.00 91.25 126 LEU A O 1
ATOM 1042 N N . VAL A 1 127 ? -9.304 7.293 6.938 1.00 90.81 127 VAL A N 1
ATOM 1043 C CA . VAL A 1 127 ? -9.688 7.782 5.605 1.00 90.81 127 VAL A CA 1
ATOM 1044 C C . VAL A 1 127 ? -8.536 8.541 4.960 1.00 90.81 127 VAL A C 1
ATOM 1046 O O . VAL A 1 127 ? -8.172 8.260 3.818 1.00 90.81 127 VAL A O 1
ATOM 1049 N N . ARG A 1 128 ? -7.910 9.454 5.707 1.00 89.69 128 ARG A N 1
ATOM 1050 C CA . ARG A 1 128 ? -6.758 10.215 5.227 1.00 89.69 128 ARG A CA 1
ATOM 1051 C C . ARG A 1 128 ? -5.611 9.298 4.797 1.00 89.69 128 ARG A C 1
ATOM 1053 O O . ARG A 1 128 ? -5.124 9.427 3.676 1.00 89.69 128 ARG A O 1
ATOM 1060 N N . ARG A 1 129 ? -5.213 8.345 5.647 1.00 91.62 129 ARG A N 1
ATOM 1061 C CA . ARG A 1 129 ? -4.130 7.392 5.338 1.00 91.62 129 ARG A CA 1
ATOM 1062 C C . ARG A 1 129 ? -4.452 6.526 4.117 1.00 91.62 129 ARG A C 1
ATOM 1064 O O . ARG A 1 129 ? -3.560 6.237 3.324 1.00 91.62 129 ARG A O 1
ATOM 1071 N N . LEU A 1 130 ? -5.713 6.124 3.942 1.00 90.88 130 LEU A N 1
ATOM 1072 C CA . LEU A 1 130 ? -6.151 5.345 2.781 1.00 90.88 130 LEU A CA 1
ATOM 1073 C C . LEU A 1 130 ? -6.053 6.147 1.479 1.00 90.88 130 LEU A C 1
ATOM 1075 O O . LEU A 1 130 ? -5.565 5.612 0.486 1.00 90.88 130 LEU A O 1
ATOM 1079 N N . LEU A 1 131 ? -6.457 7.419 1.492 1.00 89.62 131 LEU A N 1
ATOM 1080 C CA . LEU A 1 131 ? -6.342 8.307 0.331 1.00 89.62 131 LEU A CA 1
ATOM 1081 C C . LEU A 1 131 ? -4.876 8.577 -0.032 1.00 89.62 131 LEU A C 1
ATOM 1083 O O . LEU A 1 131 ? -4.502 8.496 -1.202 1.00 89.62 131 LEU A O 1
ATOM 1087 N N . GLU A 1 132 ? -4.031 8.842 0.967 1.00 91.19 132 GLU A N 1
ATOM 1088 C CA . GLU A 1 132 ? -2.586 9.014 0.772 1.00 91.19 132 GLU A CA 1
ATOM 1089 C C . GLU A 1 132 ? -1.962 7.745 0.169 1.00 91.19 132 GLU A C 1
ATOM 1091 O O . GLU A 1 132 ? -1.230 7.811 -0.822 1.00 91.19 132 GLU A O 1
ATOM 1096 N N . TYR A 1 133 ? -2.301 6.570 0.710 1.00 92.06 133 TYR A N 1
ATOM 1097 C CA . TYR A 1 133 ? -1.841 5.290 0.178 1.00 92.06 133 TYR A CA 1
ATOM 1098 C C . TYR A 1 133 ? -2.322 5.050 -1.258 1.00 92.06 133 TYR A C 1
ATOM 1100 O O . TYR A 1 133 ? -1.529 4.632 -2.104 1.00 92.06 133 TYR A O 1
ATOM 1108 N N . GLU A 1 134 ? -3.594 5.319 -1.560 1.00 87.12 134 GLU A N 1
ATOM 1109 C CA . GLU A 1 134 ? -4.145 5.172 -2.908 1.00 87.12 134 GLU A CA 1
ATOM 1110 C C . GLU A 1 134 ? -3.397 6.062 -3.907 1.00 87.12 134 GLU A C 1
ATOM 1112 O O . GLU A 1 134 ? -2.956 5.584 -4.958 1.00 87.12 134 GLU A O 1
ATOM 1117 N N . GLN A 1 135 ? -3.172 7.330 -3.558 1.00 87.94 135 GLN A N 1
ATOM 1118 C CA . GLN A 1 135 ? -2.408 8.261 -4.384 1.00 87.94 135 GLN A CA 1
ATOM 1119 C C . GLN A 1 135 ? -0.980 7.753 -4.626 1.00 87.94 135 GLN A C 1
ATOM 1121 O O . GLN A 1 135 ? -0.500 7.753 -5.769 1.00 87.94 135 GLN A O 1
ATOM 1126 N N . MET A 1 136 ? -0.309 7.279 -3.572 1.00 92.38 136 MET A N 1
ATOM 1127 C CA . MET A 1 136 ? 1.049 6.743 -3.657 1.00 92.38 136 MET A CA 1
ATOM 1128 C C . MET A 1 136 ? 1.095 5.491 -4.543 1.00 92.38 136 MET A C 1
ATOM 1130 O O . MET A 1 136 ? 1.943 5.378 -5.429 1.00 92.38 136 MET A O 1
ATOM 1134 N N . LYS A 1 137 ? 0.133 4.578 -4.368 1.00 86.81 137 LYS A N 1
ATOM 1135 C CA . LYS A 1 137 ? -0.011 3.340 -5.142 1.00 86.81 137 LYS A CA 1
ATOM 1136 C C . LYS A 1 137 ? -0.241 3.625 -6.624 1.00 86.81 137 LYS A C 1
ATOM 1138 O O . LYS A 1 137 ? 0.423 3.028 -7.472 1.00 86.81 137 LYS A O 1
ATOM 1143 N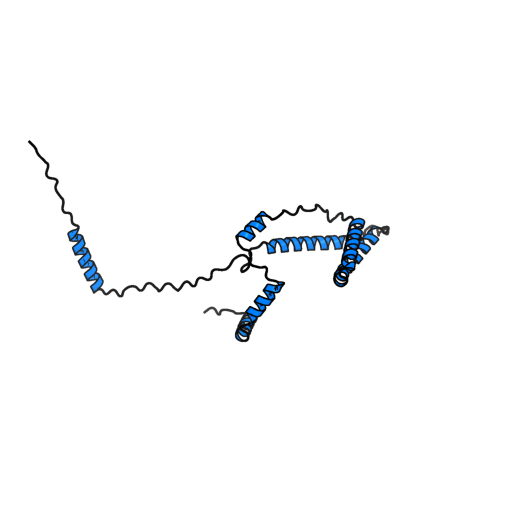 N . LEU A 1 138 ? -1.146 4.547 -6.954 1.00 87.88 138 LEU A N 1
ATOM 1144 C CA . LEU A 1 138 ? -1.410 4.945 -8.339 1.00 87.88 138 LEU A CA 1
ATOM 1145 C C . LEU A 1 138 ? -0.178 5.584 -8.981 1.00 87.88 138 LEU A C 1
ATOM 1147 O O . LEU A 1 138 ? 0.121 5.317 -10.146 1.00 87.88 138 LEU A O 1
ATOM 1151 N N . THR A 1 139 ? 0.557 6.398 -8.226 1.00 92.00 139 THR A N 1
ATOM 1152 C CA . THR A 1 139 ? 1.792 7.033 -8.701 1.00 92.00 139 THR A CA 1
ATOM 1153 C C . THR A 1 139 ? 2.888 6.000 -8.946 1.00 92.00 139 THR A C 1
ATOM 1155 O O . THR A 1 139 ? 3.479 5.992 -10.023 1.00 92.00 139 THR A O 1
ATOM 1158 N N . ALA A 1 140 ? 3.103 5.070 -8.014 1.00 91.50 140 ALA A N 1
ATOM 1159 C CA . ALA A 1 140 ? 4.050 3.969 -8.176 1.00 91.50 140 ALA A CA 1
ATOM 1160 C C . ALA A 1 140 ? 3.714 3.105 -9.402 1.00 91.50 140 ALA A C 1
ATOM 1162 O O . ALA A 1 140 ? 4.591 2.775 -10.197 1.00 91.50 140 ALA A O 1
ATOM 1163 N N . LEU A 1 141 ? 2.430 2.810 -9.614 1.00 86.56 141 LEU A N 1
ATOM 1164 C CA . LEU A 1 141 ? 1.968 2.053 -10.773 1.00 86.56 141 LEU A CA 1
ATOM 1165 C C . LEU A 1 141 ? 2.173 2.817 -12.089 1.00 86.56 141 LEU A C 1
ATOM 1167 O O . LEU A 1 141 ? 2.490 2.202 -13.106 1.00 86.56 141 LEU A O 1
ATOM 1171 N N . LYS A 1 142 ? 1.991 4.142 -12.104 1.00 87.25 142 LYS A N 1
ATOM 1172 C CA . LYS A 1 142 ? 2.326 4.985 -13.266 1.00 87.25 142 LYS A CA 1
ATOM 1173 C C . LYS A 1 142 ? 3.830 4.988 -13.536 1.00 87.25 142 LYS A C 1
ATOM 1175 O O . LYS A 1 142 ? 4.223 4.858 -14.689 1.00 87.25 142 LYS A O 1
ATOM 1180 N N . LEU A 1 143 ? 4.653 5.091 -12.493 1.00 89.06 143 LEU A N 1
ATOM 1181 C CA . LEU A 1 143 ? 6.110 5.058 -12.612 1.00 89.06 143 LEU A CA 1
ATOM 1182 C C . LEU A 1 143 ? 6.612 3.718 -13.162 1.00 89.06 143 LEU A C 1
ATOM 1184 O O . LEU A 1 143 ? 7.445 3.719 -14.061 1.00 89.06 143 LEU A O 1
ATOM 1188 N N . ASP A 1 144 ? 6.071 2.588 -12.699 1.00 83.94 144 ASP A N 1
ATOM 1189 C CA . ASP A 1 144 ? 6.488 1.255 -13.167 1.00 83.94 144 ASP A CA 1
ATOM 1190 C C . ASP A 1 144 ? 6.217 1.031 -14.668 1.00 83.94 144 ASP A C 1
ATOM 1192 O O . ASP A 1 144 ? 6.927 0.271 -15.330 1.00 83.94 144 ASP A O 1
ATOM 1196 N N . GLN A 1 145 ? 5.224 1.735 -15.228 1.00 81.81 145 GLN A N 1
ATOM 1197 C CA . GLN A 1 145 ? 4.896 1.689 -16.659 1.00 81.81 145 GLN A CA 1
ATOM 1198 C C . GLN A 1 145 ? 5.860 2.479 -17.542 1.00 81.81 145 GLN A C 1
ATOM 1200 O O . GLN A 1 145 ? 5.864 2.277 -18.763 1.00 81.81 145 GLN A O 1
ATOM 1205 N N . LEU A 1 146 ? 6.630 3.405 -16.968 1.00 85.94 146 LEU A N 1
ATOM 1206 C CA . LEU A 1 146 ? 7.577 4.186 -17.748 1.00 85.94 146 LEU A CA 1
ATOM 1207 C C . LEU A 1 146 ? 8.678 3.265 -18.293 1.00 85.94 146 LEU A C 1
ATOM 1209 O O . LEU A 1 146 ? 9.128 2.358 -17.590 1.00 85.94 146 LEU A O 1
ATOM 1213 N N . PRO A 1 147 ? 9.118 3.478 -19.547 1.00 83.25 147 PRO A N 1
ATOM 1214 C CA . PRO A 1 147 ? 10.203 2.700 -20.115 1.00 83.25 147 PRO A CA 1
ATOM 1215 C C . PRO A 1 147 ? 11.488 2.940 -19.313 1.00 83.25 147 PRO A C 1
ATOM 1217 O O . PRO A 1 147 ? 11.922 4.079 -19.143 1.00 83.25 147 PRO A O 1
ATOM 1220 N N . GLN A 1 148 ? 12.113 1.864 -18.849 1.00 82.25 148 GLN A N 1
ATOM 1221 C CA . GLN A 1 148 ? 13.332 1.905 -18.050 1.00 82.25 148 GLN A CA 1
ATOM 1222 C C . GLN A 1 148 ? 14.548 1.484 -18.886 1.00 82.25 148 GLN A C 1
ATOM 1224 O O . GLN A 1 148 ? 14.571 0.411 -19.492 1.00 82.25 148 GLN A O 1
ATOM 1229 N N . LEU A 1 149 ? 15.585 2.327 -18.904 1.00 81.06 149 LEU A N 1
ATOM 1230 C CA . LEU A 1 149 ? 16.859 2.025 -19.561 1.00 81.06 149 LEU A CA 1
ATOM 1231 C C . LEU A 1 149 ? 17.505 0.786 -18.918 1.00 81.06 149 LEU A C 1
ATOM 1233 O O . LEU A 1 149 ? 17.606 0.703 -17.697 1.00 81.06 149 LEU A O 1
ATOM 1237 N N . GLY A 1 150 ? 17.958 -0.162 -19.735 1.00 74.88 150 GLY A N 1
ATOM 1238 C CA . GLY A 1 150 ? 18.543 -1.425 -19.278 1.00 74.88 150 GLY A CA 1
ATOM 1239 C C . GLY A 1 150 ? 17.525 -2.525 -18.957 1.00 74.88 150 GLY A C 1
ATOM 1240 O O . GLY A 1 150 ? 17.924 -3.681 -18.878 1.00 74.88 150 GLY A O 1
ATOM 1241 N N . ARG A 1 151 ? 16.231 -2.191 -18.833 1.00 74.81 151 ARG A N 1
ATOM 1242 C CA . ARG A 1 151 ? 15.126 -3.163 -18.715 1.00 74.81 151 ARG A CA 1
ATOM 1243 C C . ARG A 1 151 ? 14.335 -3.269 -20.015 1.00 74.81 151 ARG A C 1
ATOM 1245 O O . ARG A 1 151 ? 14.151 -4.361 -20.534 1.00 74.81 151 ARG A O 1
ATOM 1252 N N . ASP A 1 152 ? 13.891 -2.121 -20.526 1.00 75.31 152 ASP A N 1
ATOM 1253 C CA . ASP A 1 152 ? 12.954 -2.025 -21.647 1.00 75.31 152 ASP A CA 1
ATOM 1254 C C . ASP A 1 152 ? 13.623 -1.548 -22.943 1.00 75.31 152 ASP A C 1
ATOM 1256 O O . ASP A 1 152 ? 13.132 -1.821 -24.035 1.00 75.31 152 ASP A O 1
ATOM 1260 N N . PHE A 1 153 ? 14.716 -0.789 -22.839 1.00 76.62 153 PHE A N 1
ATOM 1261 C CA . PHE A 1 153 ? 15.501 -0.354 -23.992 1.00 76.62 153 PHE A CA 1
ATOM 1262 C C . PHE A 1 153 ? 16.968 -0.152 -23.617 1.00 76.62 153 PHE A C 1
ATOM 1264 O O . PHE A 1 153 ? 17.305 0.134 -22.466 1.00 76.62 153 PHE A O 1
ATOM 1271 N N . LEU A 1 154 ? 17.849 -0.286 -24.605 1.00 80.56 154 LEU A N 1
ATOM 1272 C CA . LEU A 1 154 ? 19.282 -0.050 -24.465 1.00 80.56 154 LEU A CA 1
ATOM 1273 C C . LEU A 1 154 ? 19.660 1.244 -25.180 1.00 80.56 154 LEU A C 1
ATOM 1275 O O . LEU A 1 154 ? 19.121 1.575 -26.236 1.00 80.56 154 LEU A O 1
ATOM 1279 N N . ARG A 1 155 ? 20.619 1.975 -24.616 1.00 81.25 155 ARG A N 1
ATOM 1280 C CA . ARG A 1 155 ? 21.209 3.129 -25.291 1.00 81.25 155 ARG A CA 1
ATOM 1281 C C . ARG A 1 155 ? 22.282 2.621 -26.248 1.00 81.25 155 ARG A C 1
ATOM 1283 O O . ARG A 1 155 ? 23.282 2.068 -25.800 1.00 81.25 155 ARG A O 1
ATOM 1290 N N . ALA A 1 156 ? 22.086 2.824 -27.547 1.00 82.25 156 ALA A N 1
ATOM 1291 C CA . ALA A 1 156 ? 23.122 2.543 -28.530 1.00 82.25 156 ALA A CA 1
ATOM 1292 C C . ALA A 1 156 ? 24.278 3.536 -28.342 1.00 82.25 156 ALA A C 1
ATOM 1294 O O . ALA A 1 156 ? 24.119 4.738 -28.556 1.00 82.25 156 ALA A O 1
ATOM 1295 N N . ASN A 1 157 ? 25.438 3.029 -27.931 1.00 79.31 157 ASN A N 1
ATOM 1296 C CA . ASN A 1 157 ? 26.687 3.777 -27.973 1.00 79.31 157 ASN A CA 1
ATOM 1297 C C . ASN A 1 157 ? 27.426 3.359 -29.234 1.00 79.31 157 ASN A C 1
ATOM 1299 O O . ASN A 1 157 ? 28.085 2.323 -29.271 1.00 79.31 157 ASN A O 1
ATOM 1303 N N . ILE A 1 158 ? 27.279 4.165 -30.277 1.00 78.38 158 ILE A N 1
ATOM 1304 C CA . ILE A 1 158 ? 28.018 3.977 -31.516 1.00 78.38 158 ILE A CA 1
ATOM 1305 C C . ILE A 1 158 ? 29.229 4.890 -31.422 1.00 78.38 158 ILE A C 1
ATOM 1307 O O . ILE A 1 158 ? 29.091 6.110 -31.318 1.00 78.38 158 ILE A O 1
ATOM 1311 N N . TYR A 1 159 ? 30.419 4.297 -31.434 1.00 76.75 159 TYR A N 1
ATOM 1312 C CA . TYR A 1 159 ? 31.630 5.064 -31.664 1.00 76.75 159 TYR A CA 1
ATOM 1313 C C . TYR A 1 159 ? 31.603 5.526 -33.119 1.00 76.75 159 TYR A C 1
ATOM 1315 O O . TYR A 1 159 ? 31.908 4.764 -34.036 1.00 76.75 159 TYR A O 1
ATOM 1323 N N . ILE A 1 160 ? 31.180 6.769 -33.336 1.00 70.56 160 ILE A N 1
ATOM 1324 C CA . ILE A 1 160 ? 31.402 7.431 -34.613 1.00 70.56 160 ILE A CA 1
ATOM 1325 C C . ILE A 1 160 ? 32.879 7.787 -34.595 1.00 70.56 160 ILE A C 1
ATOM 1327 O O . ILE A 1 160 ? 33.280 8.740 -33.924 1.00 70.56 160 ILE A O 1
ATOM 1331 N N . ALA A 1 161 ? 33.692 6.974 -35.275 1.00 73.19 161 ALA A N 1
ATOM 1332 C CA . ALA A 1 161 ? 35.060 7.365 -35.558 1.00 73.19 161 ALA A CA 1
ATOM 1333 C C . ALA A 1 161 ? 34.992 8.777 -36.150 1.00 73.19 161 ALA A C 1
ATOM 1335 O O . ALA A 1 161 ? 34.198 8.974 -37.079 1.00 73.19 161 ALA A O 1
ATOM 1336 N N . PRO A 1 162 ? 35.725 9.764 -35.595 1.00 68.56 162 PRO A N 1
ATOM 1337 C CA . PRO A 1 162 ? 35.760 11.091 -36.183 1.00 68.56 162 PRO A CA 1
ATOM 1338 C C . PRO A 1 162 ? 36.070 10.883 -37.656 1.00 68.56 162 PRO A C 1
ATOM 1340 O O . PRO A 1 162 ? 37.063 10.232 -37.991 1.00 68.56 162 PRO A O 1
ATOM 1343 N N . CYS A 1 163 ? 35.141 11.316 -38.510 1.00 61.56 163 CYS A N 1
ATOM 1344 C CA . CYS A 1 163 ? 35.311 11.239 -39.945 1.00 61.56 163 CYS A CA 1
ATOM 1345 C C . CYS A 1 163 ? 36.710 11.772 -40.230 1.00 61.56 163 CYS A C 1
ATOM 1347 O O . CYS A 1 163 ? 37.036 12.889 -39.821 1.00 61.56 163 CYS A O 1
ATOM 1349 N N . LEU A 1 164 ? 37.567 10.921 -40.804 1.00 63.91 164 LEU A N 1
ATOM 1350 C CA . LEU A 1 164 ? 38.910 11.316 -41.192 1.00 63.91 164 LEU A CA 1
ATOM 1351 C C . LEU A 1 164 ? 38.704 12.587 -42.010 1.00 63.91 164 LEU A C 1
ATOM 1353 O O . LEU A 1 164 ? 38.033 12.517 -43.042 1.00 63.91 164 LEU A O 1
ATOM 1357 N N . ALA A 1 165 ? 39.134 13.740 -41.480 1.00 67.25 165 ALA A N 1
ATOM 1358 C CA . ALA A 1 165 ? 38.922 15.020 -42.141 1.00 67.25 165 ALA A CA 1
ATOM 1359 C C . ALA A 1 165 ? 39.278 14.820 -43.617 1.00 67.25 165 ALA A C 1
ATOM 1361 O O . ALA A 1 165 ? 40.318 14.193 -43.864 1.00 67.25 165 ALA A O 1
ATOM 1362 N N . PRO A 1 166 ? 38.413 15.215 -44.574 1.00 70.19 166 PRO A N 1
ATOM 1363 C CA . PRO A 1 166 ? 38.658 14.923 -45.975 1.00 70.19 166 PRO A CA 1
ATOM 1364 C C . PRO A 1 166 ? 40.077 15.382 -46.297 1.00 70.19 166 PRO A C 1
ATOM 1366 O O . PRO A 1 166 ? 40.398 16.565 -46.177 1.00 70.19 166 PRO A O 1
ATOM 1369 N N . ARG A 1 167 ? 40.959 14.420 -46.597 1.00 71.75 167 ARG A N 1
ATOM 1370 C CA . ARG A 1 167 ? 42.313 14.729 -47.040 1.00 71.75 167 ARG A CA 1
ATOM 1371 C C . ARG A 1 1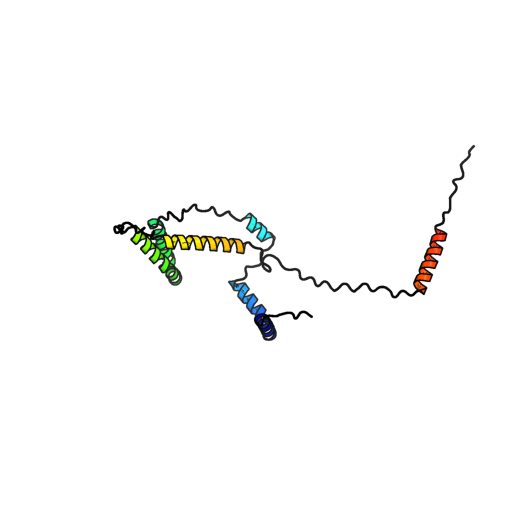67 ? 42.156 15.270 -48.444 1.00 71.75 167 ARG A C 1
ATOM 1373 O O . ARG A 1 167 ? 41.982 14.503 -49.388 1.00 71.75 167 ARG A O 1
ATOM 1380 N N . TRP A 1 168 ? 42.139 16.591 -48.553 1.00 78.62 168 TRP A N 1
ATOM 1381 C CA . TRP A 1 168 ? 42.241 17.248 -49.841 1.00 78.62 168 TRP A CA 1
ATOM 1382 C C . TRP A 1 168 ? 43.560 16.800 -50.481 1.00 78.62 168 TRP A C 1
ATOM 1384 O O . TRP A 1 168 ? 44.579 16.787 -49.783 1.00 78.62 168 TRP A O 1
ATOM 1394 N N . PRO A 1 169 ? 43.558 16.366 -51.752 1.00 80.88 169 PRO A N 1
ATOM 1395 C CA . PRO A 1 169 ? 44.804 16.078 -52.443 1.00 80.88 169 PRO A CA 1
ATOM 1396 C C . PRO A 1 169 ? 45.683 17.332 -52.428 1.00 80.88 169 PRO A C 1
ATOM 1398 O O . PRO A 1 169 ? 45.177 18.452 -52.527 1.00 80.88 169 PRO A O 1
ATOM 1401 N N . GLU A 1 170 ? 46.993 17.152 -52.290 1.00 82.69 170 GLU A N 1
ATOM 1402 C CA . GLU A 1 170 ? 47.939 18.242 -52.514 1.00 82.69 170 GLU A CA 1
ATOM 1403 C C . GLU A 1 170 ? 47.916 18.562 -54.009 1.00 82.69 170 GLU A C 1
ATOM 1405 O O . GLU A 1 170 ? 48.425 17.800 -54.826 1.00 82.69 170 GLU A O 1
ATOM 1410 N N . VAL A 1 171 ? 47.233 19.647 -54.372 1.00 86.88 171 VAL A N 1
ATOM 1411 C CA . VAL A 1 171 ? 47.117 20.104 -55.758 1.00 86.88 171 VAL A CA 1
ATOM 1412 C C . VAL A 1 171 ? 48.116 21.228 -55.972 1.00 86.88 171 VAL A C 1
ATOM 1414 O O . VAL A 1 171 ? 48.052 22.262 -55.303 1.00 86.88 171 VAL A O 1
ATOM 1417 N N . SER A 1 172 ? 49.028 21.041 -56.921 1.00 86.81 172 SER A N 1
ATOM 1418 C CA . SER A 1 172 ? 49.924 22.097 -57.377 1.00 86.81 172 SER A CA 1
ATOM 1419 C C . SER A 1 172 ? 49.270 22.929 -58.487 1.00 86.81 172 SER A C 1
ATOM 1421 O O . SER A 1 172 ? 48.310 22.518 -59.143 1.00 86.81 172 SER A O 1
ATOM 1423 N N . MET A 1 173 ? 49.810 24.121 -58.748 1.00 87.19 173 MET A N 1
ATOM 1424 C CA . MET A 1 173 ? 49.333 24.959 -59.855 1.00 87.19 173 MET A CA 1
ATOM 1425 C C . MET A 1 173 ? 49.549 24.292 -61.227 1.00 87.19 173 MET A C 1
ATOM 1427 O O . MET A 1 173 ? 48.813 24.554 -62.180 1.00 87.19 173 MET A O 1
ATOM 1431 N N . GLU A 1 174 ? 50.541 23.407 -61.326 1.00 90.88 174 GLU A N 1
ATOM 1432 C CA . GLU A 1 174 ? 50.819 22.634 -62.533 1.00 90.88 174 GLU A CA 1
ATOM 1433 C C . GLU A 1 174 ? 49.701 21.625 -62.825 1.00 90.88 174 GLU A C 1
ATOM 1435 O O . GLU A 1 174 ? 49.269 21.523 -63.973 1.00 90.88 174 GLU A O 1
ATOM 1440 N N . ASP A 1 175 ? 49.150 20.981 -61.793 1.00 89.94 175 ASP A N 1
ATOM 1441 C CA . ASP A 1 175 ? 48.033 20.032 -61.919 1.00 89.94 175 ASP A CA 1
ATOM 1442 C C . ASP A 1 175 ? 46.748 20.715 -62.405 1.00 89.94 175 ASP A C 1
ATOM 1444 O O . ASP A 1 175 ? 46.011 20.186 -63.237 1.00 89.94 175 ASP A O 1
ATOM 1448 N N . LEU A 1 176 ? 46.486 21.942 -61.942 1.00 91.62 176 LEU A N 1
ATOM 1449 C CA . LEU A 1 176 ? 45.361 22.737 -62.441 1.00 91.62 176 LEU A CA 1
ATOM 1450 C C . LEU A 1 176 ? 45.567 23.146 -63.904 1.00 91.62 176 LEU A C 1
ATOM 1452 O O . LEU A 1 176 ? 44.623 23.127 -64.697 1.00 91.62 176 LEU A O 1
ATOM 1456 N N . ARG A 1 177 ? 46.804 23.490 -64.284 1.00 92.62 177 ARG A N 1
ATOM 1457 C CA . ARG A 1 177 ? 47.156 23.850 -65.663 1.00 92.62 177 ARG A CA 1
ATOM 1458 C C . ARG A 1 177 ? 46.975 22.667 -66.614 1.00 92.62 177 ARG A C 1
ATOM 1460 O O . ARG A 1 177 ? 46.444 22.855 -67.710 1.00 92.62 177 ARG A O 1
ATOM 1467 N N . THR A 1 178 ? 47.401 21.467 -66.219 1.00 91.75 178 THR A N 1
ATOM 1468 C CA . THR A 1 178 ? 47.248 20.251 -67.031 1.00 91.75 178 THR A CA 1
ATOM 1469 C C . THR A 1 178 ? 45.781 19.849 -67.148 1.00 91.75 178 THR A C 1
ATOM 1471 O O . THR A 1 178 ? 45.309 19.652 -68.269 1.00 91.75 178 THR A O 1
ATOM 1474 N N . ALA A 1 179 ? 45.030 19.845 -66.043 1.00 91.56 179 ALA A N 1
ATOM 1475 C CA . ALA A 1 179 ? 43.595 19.563 -66.048 1.00 91.56 179 ALA A CA 1
ATOM 1476 C C . ALA A 1 179 ? 42.813 20.550 -66.935 1.00 91.56 179 ALA A C 1
ATOM 1478 O O . ALA A 1 179 ? 41.953 20.145 -67.720 1.00 91.56 179 ALA A O 1
ATOM 1479 N N . TRP A 1 180 ? 43.146 21.844 -66.879 1.00 90.50 180 TRP A N 1
ATOM 1480 C CA . TRP A 1 180 ? 42.543 22.859 -67.745 1.00 90.50 180 TRP A CA 1
ATOM 1481 C C . TRP A 1 180 ? 42.890 22.647 -69.224 1.00 90.50 180 TRP A C 1
ATOM 1483 O O . TRP A 1 180 ? 42.020 22.735 -70.093 1.00 90.50 180 TRP A O 1
ATOM 1493 N N . ALA A 1 181 ? 44.146 22.315 -69.533 1.00 90.25 181 ALA A N 1
ATOM 1494 C CA . ALA A 1 181 ? 44.563 22.016 -70.899 1.00 90.25 181 ALA A CA 1
ATOM 1495 C C . ALA A 1 181 ? 43.850 20.773 -71.466 1.00 90.25 181 ALA A C 1
ATOM 1497 O O . ALA A 1 181 ? 43.450 20.776 -72.633 1.00 90.25 181 ALA A O 1
ATOM 1498 N N . GLU A 1 182 ? 43.654 19.728 -70.657 1.00 89.62 182 GLU A N 1
ATOM 1499 C CA . GLU A 1 182 ? 42.861 18.554 -71.038 1.00 89.62 182 GLU A CA 1
ATOM 1500 C C . GLU A 1 182 ? 41.387 18.893 -71.264 1.00 89.62 182 GLU A C 1
ATOM 1502 O O . GLU A 1 182 ? 40.805 18.446 -72.257 1.00 89.62 182 GLU A O 1
ATOM 1507 N N . LEU A 1 183 ? 40.794 19.718 -70.396 1.00 91.81 183 LEU A N 1
ATOM 1508 C CA . LEU A 1 183 ? 39.420 20.190 -70.556 1.00 91.81 183 LEU A CA 1
ATOM 1509 C C . LEU A 1 183 ? 39.250 20.941 -71.882 1.00 91.81 183 LEU A C 1
ATOM 1511 O O . LEU A 1 183 ? 38.328 20.643 -72.636 1.00 91.81 183 LEU A O 1
ATOM 1515 N N . MET A 1 184 ? 40.171 21.849 -72.218 1.00 89.62 184 MET A N 1
ATOM 1516 C CA . MET A 1 184 ? 40.136 22.599 -73.479 1.00 89.62 184 MET A CA 1
ATOM 1517 C C . MET A 1 184 ? 40.320 21.701 -74.710 1.00 89.62 184 MET A C 1
ATOM 1519 O O . MET A 1 184 ? 39.680 21.928 -75.739 1.00 89.62 184 MET A O 1
ATOM 1523 N N . LYS A 1 185 ? 41.159 20.658 -74.624 1.00 85.12 185 LYS A N 1
ATOM 1524 C CA . LYS A 1 185 ? 41.292 19.650 -75.691 1.00 85.12 185 LYS A CA 1
ATOM 1525 C C . LYS A 1 185 ? 39.993 18.868 -75.886 1.00 85.12 185 LYS A C 1
ATOM 1527 O O . LYS A 1 185 ? 39.555 18.701 -77.021 1.00 85.12 185 LYS A O 1
ATOM 1532 N N . ARG A 1 186 ? 39.364 18.416 -74.796 1.00 80.06 186 ARG A N 1
ATOM 1533 C CA . ARG A 1 186 ? 38.065 17.726 -74.849 1.00 80.06 186 ARG A CA 1
ATOM 1534 C C . ARG A 1 186 ? 36.956 18.636 -75.364 1.00 80.06 186 ARG A C 1
ATOM 1536 O O . ARG A 1 186 ? 36.177 18.194 -76.195 1.00 80.06 186 ARG A O 1
ATOM 1543 N N . ALA A 1 187 ? 36.911 19.897 -74.944 1.00 78.88 187 ALA A N 1
ATOM 1544 C CA . ALA A 1 187 ? 35.911 20.855 -75.410 1.00 78.88 187 ALA A CA 1
ATOM 1545 C C . ALA A 1 187 ? 35.991 21.066 -76.932 1.00 78.88 187 ALA A C 1
ATOM 1547 O O . ALA A 1 187 ? 34.966 21.023 -77.603 1.00 78.88 187 ALA A O 1
ATOM 1548 N N . LYS A 1 188 ? 37.205 21.171 -77.494 1.00 72.81 188 LYS A N 1
ATOM 1549 C CA . LYS A 1 188 ? 37.416 21.223 -78.953 1.00 72.81 188 LYS A CA 1
ATOM 1550 C C . LYS A 1 188 ? 36.966 19.957 -79.686 1.00 72.81 188 LYS A C 1
ATOM 1552 O O . LYS A 1 188 ? 36.519 20.043 -80.820 1.00 72.81 188 LYS A O 1
ATOM 1557 N N . LEU A 1 189 ? 37.077 18.785 -79.059 1.00 68.00 189 LEU A N 1
ATOM 1558 C CA . LEU A 1 189 ? 36.597 17.518 -79.629 1.00 68.00 189 LEU A CA 1
ATOM 1559 C C . LEU A 1 189 ? 35.064 17.387 -79.595 1.00 68.00 189 LEU A C 1
ATOM 1561 O O . LEU A 1 189 ? 34.510 16.595 -80.351 1.00 68.00 189 LEU A O 1
ATOM 1565 N N . VAL A 1 190 ? 34.380 18.147 -78.733 1.00 62.03 190 VAL A N 1
ATOM 1566 C CA . VAL A 1 190 ? 32.912 18.146 -78.599 1.00 62.03 190 VAL A CA 1
ATOM 1567 C C . VAL A 1 190 ? 32.246 19.188 -79.519 1.00 62.03 190 VAL A C 1
ATOM 1569 O O . VAL A 1 190 ? 31.023 19.177 -79.663 1.00 62.03 190 VAL A O 1
ATOM 1572 N N . GLU A 1 191 ? 33.012 20.030 -80.226 1.00 61.69 191 GLU A N 1
ATOM 1573 C CA . GLU A 1 191 ? 32.489 20.902 -81.290 1.00 61.69 191 GLU A CA 1
ATOM 1574 C C . GLU A 1 191 ? 32.044 20.083 -82.522 1.00 61.69 191 GLU A C 1
ATOM 1576 O O . GLU A 1 191 ? 32.762 19.896 -83.497 1.00 61.69 191 GLU A O 1
ATOM 1581 N N . HIS A 1 192 ? 30.819 19.563 -82.427 1.00 50.84 192 HIS A N 1
ATOM 1582 C CA . HIS A 1 192 ? 29.861 19.229 -83.482 1.00 50.84 192 HIS A CA 1
ATOM 1583 C C . HIS A 1 192 ? 30.406 18.859 -84.881 1.00 50.84 192 HIS A C 1
ATOM 1585 O O . HIS A 1 192 ? 30.513 19.707 -85.768 1.00 50.84 192 HIS A O 1
ATOM 1591 N N . HIS A 1 193 ? 30.487 17.556 -85.179 1.00 54.00 193 HIS A N 1
ATOM 1592 C CA . HIS A 1 193 ? 30.199 17.095 -86.542 1.00 54.00 193 HIS A CA 1
ATOM 1593 C C . HIS A 1 193 ? 28.700 17.297 -86.830 1.00 54.00 193 HIS A C 1
ATOM 1595 O O . HIS A 1 193 ? 27.856 16.499 -86.421 1.00 54.00 193 HIS A O 1
ATOM 1601 N N . ARG A 1 194 ? 28.347 18.377 -87.538 1.00 47.81 194 ARG A N 1
ATOM 1602 C CA . ARG A 1 194 ? 27.032 18.518 -88.185 1.00 47.81 194 ARG A CA 1
ATOM 1603 C C . ARG A 1 194 ? 26.969 17.514 -89.338 1.00 47.81 194 ARG A C 1
ATOM 1605 O O . ARG A 1 194 ? 27.500 17.774 -90.412 1.00 47.81 194 ARG A O 1
ATOM 1612 N N . ILE A 1 195 ? 26.334 16.365 -89.119 1.00 57.19 195 ILE A N 1
ATOM 1613 C CA . ILE A 1 195 ? 25.978 15.454 -90.210 1.00 57.19 195 ILE A CA 1
ATOM 1614 C C . ILE A 1 195 ? 24.833 16.120 -90.979 1.00 57.19 195 ILE A C 1
ATOM 1616 O O . ILE A 1 195 ? 23.690 16.138 -90.522 1.00 57.19 195 ILE A O 1
ATOM 1620 N N . THR A 1 196 ? 25.139 16.726 -92.123 1.00 52.84 196 THR A N 1
ATOM 1621 C CA . THR A 1 196 ? 24.127 17.166 -93.083 1.00 52.84 196 THR A CA 1
ATOM 1622 C C . THR A 1 196 ? 23.496 15.930 -93.716 1.00 52.84 196 THR A C 1
ATOM 1624 O O . THR A 1 196 ? 24.164 15.114 -94.348 1.00 52.84 196 THR A O 1
ATOM 1627 N N . ARG A 1 197 ? 22.188 15.766 -93.508 1.00 49.12 197 ARG A N 1
ATOM 1628 C CA . ARG A 1 197 ? 21.385 14.722 -94.144 1.00 49.12 197 ARG A CA 1
ATOM 1629 C C . ARG A 1 197 ? 21.264 15.091 -95.625 1.00 49.12 197 ARG A C 1
ATOM 1631 O O . ARG A 1 197 ? 20.538 16.020 -95.957 1.00 49.12 197 ARG A O 1
ATOM 1638 N N . ALA A 1 198 ? 22.028 14.429 -96.490 1.00 45.09 198 ALA A N 1
ATOM 1639 C CA . ALA A 1 198 ? 21.840 14.543 -97.930 1.00 45.09 198 ALA A CA 1
ATOM 1640 C C . ALA A 1 198 ? 20.465 13.958 -98.288 1.00 45.09 198 ALA A C 1
ATOM 1642 O O . ALA A 1 198 ? 20.140 12.833 -97.898 1.00 45.09 198 ALA A O 1
ATOM 1643 N N . GLU A 1 199 ? 19.644 14.756 -98.964 1.00 52.94 199 GLU A N 1
ATOM 1644 C CA . GLU A 1 199 ? 18.324 14.367 -99.447 1.00 52.94 199 GLU A CA 1
ATOM 1645 C C . GLU A 1 199 ? 18.463 13.260 -100.500 1.00 52.94 199 GLU A C 1
ATOM 1647 O O . GLU A 1 199 ? 19.146 13.418 -101.513 1.00 52.94 199 GLU A O 1
ATOM 1652 N N . LEU A 1 200 ? 17.813 12.124 -100.247 1.00 46.56 200 LEU A N 1
ATOM 1653 C CA . LEU A 1 200 ? 17.569 11.090 -101.247 1.00 46.56 200 LEU A CA 1
ATOM 1654 C C . LEU A 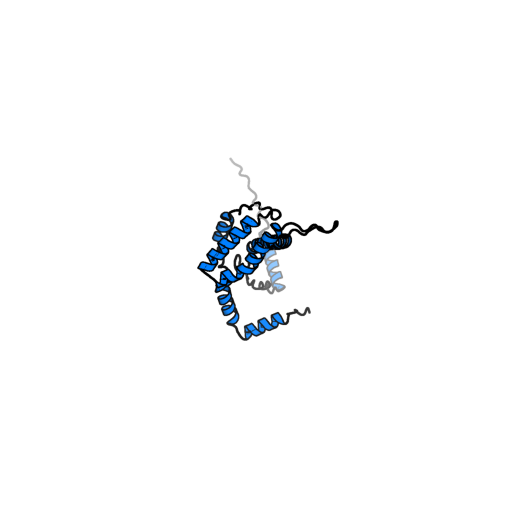1 200 ? 16.627 11.677 -102.307 1.00 46.56 200 LEU A C 1
ATOM 1656 O O . LEU A 1 200 ? 15.426 11.793 -102.067 1.00 46.56 200 LEU A O 1
ATOM 1660 N N . SER A 1 201 ? 17.167 12.048 -103.468 1.00 45.44 201 SER A N 1
ATOM 1661 C CA . SER A 1 201 ? 16.382 12.267 -104.684 1.00 45.44 201 SER A CA 1
ATOM 1662 C C . SER A 1 201 ? 16.452 11.009 -105.552 1.00 45.44 201 SER A C 1
ATOM 1664 O O . SER A 1 201 ? 17.526 10.538 -105.921 1.00 45.44 201 SER A O 1
ATOM 1666 N N . HIS A 1 202 ? 15.272 10.440 -105.792 1.00 40.66 202 HIS A N 1
ATOM 1667 C CA . HIS A 1 202 ? 14.992 9.326 -106.701 1.00 40.66 202 HIS A CA 1
ATOM 1668 C C . HIS A 1 202 ? 15.126 9.766 -108.174 1.00 40.66 202 HIS A C 1
ATOM 1670 O O . HIS A 1 202 ? 15.126 10.969 -108.459 1.00 40.66 202 HIS A O 1
ATOM 1676 N N . PRO A 1 203 ? 15.266 8.819 -109.115 1.00 49.00 203 PRO A N 1
ATOM 1677 C CA . PRO A 1 203 ? 14.100 8.114 -109.676 1.00 49.00 203 PRO A CA 1
ATOM 1678 C C . PRO A 1 203 ? 14.039 6.620 -109.344 1.00 49.00 203 PRO A C 1
ATOM 1680 O O . PRO A 1 203 ? 15.072 6.042 -108.941 1.00 49.00 203 PRO A O 1
#

Radius of gyration: 40.55 Å; chains: 1; bounding box: 74×47×135 Å